Protein AF-A0A7Y4ZBZ0-F1 (afdb_monomer_lite)

Sequence (213 aa):
MKRLNYISILLIALSLSANAEVFKCKNSAGKTIYQPAPCSSEATTQGVVKVKVNDPQKDEEARAKLNAWQGELAAKDAAKQEAEKQRQAELEKQESLDLQRRNVIAQEQRAIAEQQRANAEQQRAIAEQQRQNQPIIVAPPYGGGRYWNNGGFPPDGPYNPNMMPHHPHHHNEQEERPMSPPQSSSPESMSGSSSHVPDKPGFGLIQQHQNDK

pLDDT: mean 74.22, std 18.91, range [42.25, 98.56]

Radius of gyration: 46.11 Å; chains: 1; bounding box: 104×40×125 Å

Foldseek 3Di:
DVVVVVVVVVVVVVPPPPPQFWWWFADPVRDTDTDSDFDDPRTPDTDRPPPPPDDPVVVVVVVVVVVVVVVVVVVVVVVVVVVVVVVVVVVVVVVVVVVVVVVVVVVVVVVVVVVVVVVVVVVVVVVVVVVVPDPPPPPPPPPDDDDPDPPDDDPDDDPPVPPDPPDPPPPPPPPPPPPDPDPPDDDDDDDDDDDDDDDDDDDDDDDDDDDDD

Structure (mmCIF, N/CA/C/O backbone):
data_AF-A0A7Y4ZBZ0-F1
#
_entry.id   AF-A0A7Y4ZBZ0-F1
#
loop_
_atom_site.group_PDB
_atom_site.id
_atom_site.type_symbol
_atom_site.label_atom_id
_atom_site.label_alt_id
_atom_site.label_comp_id
_atom_site.label_asym_id
_atom_site.label_entity_id
_atom_site.label_seq_id
_atom_site.pdbx_PDB_ins_code
_atom_site.Cartn_x
_atom_site.Cartn_y
_atom_site.Cartn_z
_atom_site.occupancy
_atom_site.B_iso_or_equiv
_atom_site.auth_seq_id
_atom_site.auth_comp_id
_atom_site.auth_asym_id
_atom_site.auth_atom_id
_atom_site.pdbx_PDB_model_num
ATOM 1 N N . MET A 1 1 ? -33.097 -27.778 8.558 1.00 58.28 1 MET A N 1
ATOM 2 C CA . MET A 1 1 ? -32.244 -26.785 9.257 1.00 58.28 1 MET A CA 1
ATOM 3 C C . MET A 1 1 ? -32.998 -25.823 10.188 1.00 58.28 1 MET A C 1
ATOM 5 O O . MET A 1 1 ? -32.446 -25.481 11.219 1.00 58.28 1 MET A O 1
ATOM 9 N N . LYS A 1 2 ? -34.265 -25.442 9.939 1.00 57.28 2 LYS A N 1
ATOM 10 C CA . LYS A 1 2 ? -35.011 -24.501 10.815 1.00 57.28 2 LYS A CA 1
ATOM 11 C C . LYS A 1 2 ? -35.297 -25.005 12.247 1.00 57.28 2 LYS A C 1
ATOM 13 O O . LYS A 1 2 ? -35.374 -24.199 13.162 1.00 57.28 2 LYS A O 1
ATOM 18 N N . ARG A 1 3 ? -35.412 -26.324 12.464 1.00 63.97 3 ARG A N 1
ATOM 19 C CA . ARG A 1 3 ? -35.699 -26.910 13.794 1.00 63.97 3 ARG A CA 1
ATOM 20 C C . ARG A 1 3 ? -34.515 -26.860 14.772 1.00 63.97 3 ARG A C 1
ATOM 22 O O . ARG A 1 3 ? -34.745 -26.806 15.971 1.00 63.97 3 ARG A O 1
ATOM 29 N N . LEU A 1 4 ? -33.277 -26.814 14.271 1.00 68.81 4 LEU A N 1
ATOM 30 C CA . LEU A 1 4 ? -32.075 -26.693 15.110 1.00 68.81 4 LEU A CA 1
ATOM 31 C C . LEU A 1 4 ? -31.958 -25.293 15.735 1.00 68.81 4 LEU A C 1
ATOM 33 O O . LEU A 1 4 ? -31.632 -25.183 16.910 1.00 68.81 4 LEU A O 1
ATOM 37 N N . ASN A 1 5 ? -32.346 -24.241 15.005 1.00 69.81 5 ASN A N 1
ATOM 38 C CA . ASN A 1 5 ? -32.303 -22.866 15.519 1.00 69.81 5 ASN A CA 1
ATOM 39 C C . ASN A 1 5 ? -33.300 -22.621 16.665 1.00 69.81 5 ASN A C 1
ATOM 41 O O . ASN A 1 5 ? -32.982 -21.892 17.598 1.00 69.81 5 ASN A O 1
ATOM 45 N N . TYR A 1 6 ? -34.477 -23.258 16.645 1.00 76.50 6 TYR A N 1
ATOM 46 C CA . TYR A 1 6 ? -35.442 -23.146 17.748 1.00 76.50 6 TYR A CA 1
ATOM 47 C C . TYR A 1 6 ? -34.961 -23.839 19.026 1.00 76.50 6 TYR A C 1
ATOM 49 O O . TYR A 1 6 ? -35.174 -23.312 20.114 1.00 76.50 6 TYR A O 1
ATOM 57 N N . ILE A 1 7 ? -34.273 -24.978 18.900 1.00 80.19 7 ILE A N 1
ATOM 58 C CA . ILE A 1 7 ? -33.695 -25.690 20.048 1.00 80.19 7 ILE A CA 1
ATOM 59 C C . ILE A 1 7 ? -32.606 -24.829 20.705 1.00 80.19 7 ILE A C 1
ATOM 61 O O . ILE A 1 7 ? -32.596 -24.695 21.926 1.00 80.19 7 ILE A O 1
ATOM 65 N N . SER A 1 8 ? -31.750 -24.171 19.915 1.00 75.25 8 SER A N 1
ATOM 66 C CA . SER A 1 8 ? -30.722 -23.262 20.440 1.00 75.25 8 SER A CA 1
ATOM 67 C C . SER A 1 8 ? -31.309 -22.030 21.138 1.00 75.25 8 SER A C 1
ATOM 69 O O . SER A 1 8 ? -30.828 -21.651 22.201 1.00 75.25 8 SER A O 1
ATOM 71 N N . ILE A 1 9 ? -32.371 -21.427 20.592 1.00 78.69 9 ILE A N 1
ATOM 72 C CA . ILE A 1 9 ? -33.034 -20.263 21.208 1.00 78.69 9 ILE A CA 1
ATOM 73 C C . ILE A 1 9 ? -33.732 -20.654 22.521 1.00 78.69 9 ILE A C 1
ATOM 75 O O . ILE A 1 9 ? -33.651 -19.911 23.498 1.00 78.69 9 ILE A O 1
ATOM 79 N N . LEU A 1 10 ? -34.356 -21.838 22.579 1.00 79.38 10 LEU A N 1
ATOM 80 C CA . LEU A 1 10 ? -34.981 -22.356 23.800 1.00 79.38 10 LEU A CA 1
ATOM 81 C C . LEU A 1 10 ? -33.937 -22.601 24.905 1.00 79.38 10 LEU A C 1
ATOM 83 O O . LEU A 1 10 ? -34.151 -22.203 26.047 1.00 79.38 10 LEU A O 1
ATOM 87 N N . LEU A 1 11 ? -32.786 -23.191 24.557 1.00 77.38 11 LEU A N 1
ATOM 88 C CA . LEU A 1 11 ? -31.664 -23.428 25.478 1.00 77.38 11 LEU A CA 1
ATOM 89 C C . LEU A 1 11 ? -31.077 -22.129 26.046 1.00 77.38 11 LEU A C 1
ATOM 91 O O . LEU A 1 11 ? -30.755 -22.078 27.231 1.00 77.38 11 LEU A O 1
ATOM 95 N N . ILE A 1 12 ? -30.981 -21.073 25.233 1.00 77.88 12 ILE A N 1
ATOM 96 C CA . ILE A 1 12 ? -30.521 -19.761 25.702 1.00 77.88 12 ILE A CA 1
ATOM 97 C C . ILE A 1 12 ? -31.546 -19.171 26.673 1.00 77.88 12 ILE A C 1
ATOM 99 O O . ILE A 1 12 ? -31.161 -18.768 27.765 1.00 77.88 12 ILE A O 1
ATOM 103 N N . ALA A 1 13 ? -32.842 -19.197 26.345 1.00 73.88 13 ALA A N 1
ATOM 104 C CA . ALA A 1 13 ? -33.898 -18.659 27.208 1.00 73.88 13 ALA A CA 1
ATOM 105 C C . ALA A 1 13 ? -33.961 -19.335 28.596 1.00 73.88 13 ALA A C 1
ATOM 107 O O . ALA A 1 13 ? -34.167 -18.654 29.598 1.00 73.88 13 ALA A O 1
ATOM 108 N N . LEU A 1 14 ? -33.710 -20.649 28.672 1.00 70.06 14 LEU A N 1
ATOM 109 C CA . LEU A 1 14 ? -33.654 -21.417 29.928 1.00 70.06 14 LEU A CA 1
ATOM 110 C C . LEU A 1 14 ? -32.457 -21.053 30.828 1.00 70.06 14 LEU A C 1
ATOM 112 O O . LEU A 1 14 ? -32.478 -21.354 32.018 1.00 70.06 14 LEU A O 1
ATOM 116 N N . SER A 1 15 ? -31.425 -20.397 30.290 1.00 65.88 15 SER A N 1
ATOM 117 C CA . SER A 1 15 ? -30.232 -20.004 31.055 1.00 65.88 15 SER A CA 1
ATOM 118 C C . SER A 1 15 ? -30.328 -18.624 31.727 1.00 65.88 15 SER A C 1
ATOM 120 O O . SER A 1 15 ? -29.495 -18.309 32.574 1.00 65.88 15 SER A O 1
ATOM 122 N N . LEU A 1 16 ? -31.351 -17.810 31.416 1.00 58.75 16 LEU A N 1
ATOM 123 C CA . LEU A 1 16 ? -31.487 -16.443 31.953 1.00 58.75 16 LEU A CA 1
ATOM 124 C C . LEU A 1 16 ? -32.145 -16.345 33.342 1.00 58.75 16 LEU A C 1
ATOM 126 O O . LEU A 1 16 ? -32.173 -15.257 33.910 1.00 58.75 16 LEU A O 1
ATOM 130 N N . SER A 1 17 ? -32.661 -17.432 33.925 1.00 51.91 17 SER A N 1
ATOM 131 C CA . SER A 1 17 ? -33.341 -17.382 35.234 1.00 51.91 17 SER A CA 1
ATOM 132 C C . SER A 1 17 ? -32.426 -17.611 36.444 1.00 51.91 17 SER A C 1
ATOM 134 O O . SER A 1 17 ? -32.913 -17.808 37.557 1.00 51.91 17 SER A O 1
ATOM 136 N N . ALA A 1 18 ? -31.104 -17.588 36.265 1.00 55.47 18 ALA A N 1
ATOM 137 C CA . ALA A 1 18 ? -30.165 -17.659 37.378 1.00 55.47 18 ALA A CA 1
ATOM 138 C C . ALA A 1 18 ? -30.030 -16.276 38.036 1.00 55.47 18 ALA A C 1
ATOM 140 O O . ALA A 1 18 ? -29.173 -15.477 37.659 1.00 55.47 18 ALA A O 1
ATOM 141 N N . ASN A 1 19 ? -30.870 -15.987 39.035 1.00 53.47 19 ASN A N 1
ATOM 142 C CA . ASN A 1 19 ? -30.581 -14.921 39.993 1.00 53.47 19 ASN A CA 1
ATOM 143 C C . ASN A 1 19 ? -29.254 -15.278 40.680 1.00 53.47 19 ASN A C 1
ATOM 145 O O . ASN A 1 19 ? -29.211 -16.155 41.541 1.00 53.47 19 ASN A O 1
ATOM 149 N N . ALA A 1 20 ? -28.155 -14.669 40.231 1.00 62.66 20 ALA A N 1
ATOM 150 C CA . ALA A 1 20 ? -26.816 -14.928 40.744 1.00 62.66 20 ALA A CA 1
ATOM 151 C C . ALA A 1 20 ? -26.644 -14.247 42.109 1.00 62.66 20 ALA A C 1
ATOM 153 O O . ALA A 1 20 ? -25.979 -13.220 42.243 1.00 62.66 20 ALA A O 1
ATOM 154 N N . GLU A 1 21 ? -27.282 -14.806 43.133 1.00 65.00 21 GLU A N 1
ATOM 155 C CA . GLU A 1 21 ? -26.998 -14.450 44.515 1.00 65.00 21 GLU A CA 1
ATOM 156 C C . GLU A 1 21 ? -25.615 -15.002 44.870 1.00 65.00 21 GLU A C 1
ATOM 158 O O . GLU A 1 21 ? -25.393 -16.209 44.939 1.00 65.00 21 GLU A O 1
ATOM 163 N N . VAL A 1 22 ? -24.642 -14.107 45.043 1.00 77.38 22 VAL A N 1
ATOM 164 C CA . VAL A 1 22 ? -23.299 -14.481 45.490 1.00 77.38 22 VAL A CA 1
ATOM 165 C C . VAL A 1 22 ? -23.264 -14.390 47.012 1.00 77.38 22 VAL A C 1
ATOM 167 O O . VAL A 1 22 ? -23.375 -13.307 47.596 1.00 77.38 22 VAL A O 1
ATOM 170 N N . PHE A 1 23 ? -23.098 -15.536 47.666 1.00 77.50 23 PHE A N 1
ATOM 171 C CA . PHE A 1 23 ? -22.992 -15.642 49.115 1.00 77.50 23 PHE A CA 1
ATOM 172 C C . PHE A 1 23 ? -21.548 -15.389 49.543 1.00 77.50 23 PHE A C 1
ATOM 174 O O . PHE A 1 23 ? -20.602 -15.979 49.014 1.00 77.50 23 PHE A O 1
ATOM 181 N N . LYS A 1 24 ? -21.362 -14.502 50.522 1.00 81.19 24 LYS A N 1
ATOM 182 C CA . LYS A 1 24 ? -20.063 -14.272 51.156 1.00 81.19 24 LYS A CA 1
ATOM 183 C C . LYS A 1 24 ? -19.911 -15.232 52.334 1.00 81.19 24 LYS A C 1
ATOM 185 O O . LYS A 1 24 ? -20.558 -15.034 53.359 1.00 81.19 24 LYS A O 1
ATOM 190 N N . CYS A 1 25 ? -19.041 -16.228 52.204 1.00 82.06 25 CYS A N 1
ATOM 191 C CA . CYS A 1 25 ? -18.752 -17.212 53.246 1.00 82.06 25 CYS A CA 1
ATOM 192 C C . CYS A 1 25 ? -17.420 -16.904 53.930 1.00 82.06 25 CYS A C 1
ATOM 194 O O . CYS A 1 25 ? -16.439 -16.584 53.261 1.00 82.06 25 CYS A O 1
ATOM 196 N N . LYS A 1 26 ? -17.352 -17.031 55.257 1.00 82.00 26 LYS A N 1
ATOM 197 C CA . LYS A 1 26 ? -16.083 -17.064 56.000 1.00 82.00 26 LYS A CA 1
ATOM 198 C C . LYS A 1 26 ? -15.815 -18.489 56.464 1.00 82.00 26 LYS A C 1
ATOM 200 O O . LYS A 1 26 ? -16.667 -19.076 57.125 1.00 82.00 26 LYS A O 1
ATOM 205 N N . ASN A 1 27 ? -14.656 -19.043 56.112 1.00 79.75 27 ASN A N 1
ATOM 206 C CA . ASN A 1 27 ? -14.242 -20.341 56.643 1.00 79.75 27 ASN A CA 1
ATOM 207 C C . ASN A 1 27 ? -13.731 -20.205 58.092 1.00 79.75 27 ASN A C 1
ATOM 209 O O . ASN A 1 27 ? -13.483 -19.098 58.573 1.00 79.75 27 ASN A O 1
ATOM 213 N N . SER A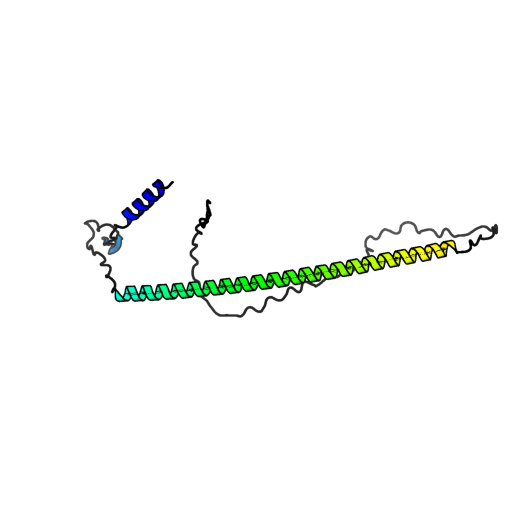 1 28 ? -13.532 -21.333 58.774 1.00 77.94 28 SER A N 1
ATOM 214 C CA . SER A 1 28 ? -12.993 -21.395 60.143 1.00 77.94 28 SER A CA 1
ATOM 215 C C . SER A 1 28 ? -11.591 -20.786 60.294 1.00 77.94 28 SER A C 1
ATOM 217 O O . SER A 1 28 ? -11.230 -20.339 61.376 1.00 77.94 28 SER A O 1
ATOM 219 N N . ALA A 1 29 ? -10.822 -20.692 59.204 1.00 80.25 29 ALA A N 1
ATOM 220 C CA . ALA A 1 29 ? -9.533 -19.998 59.150 1.00 80.25 29 ALA A CA 1
ATOM 221 C C . ALA A 1 29 ? -9.655 -18.474 58.910 1.00 80.25 29 ALA A C 1
ATOM 223 O O . ALA A 1 29 ? -8.650 -17.795 58.712 1.00 80.25 29 ALA A O 1
ATOM 224 N N . GLY A 1 30 ? -10.873 -17.922 58.871 1.00 78.75 30 GLY A N 1
ATOM 225 C CA . GLY A 1 30 ? -11.139 -16.494 58.667 1.00 78.75 30 GLY A CA 1
ATOM 226 C C . GLY A 1 30 ? -11.071 -16.009 57.211 1.00 78.75 30 GLY A C 1
ATOM 227 O O . GLY A 1 30 ? -11.288 -14.823 56.949 1.00 78.75 30 GLY A O 1
ATOM 228 N N . LYS A 1 31 ? -10.816 -16.894 56.239 1.00 79.25 31 LYS A N 1
ATOM 229 C CA . LYS A 1 31 ? -10.744 -16.551 54.812 1.00 79.25 31 LYS A CA 1
ATOM 230 C C . LYS A 1 31 ? -12.146 -16.364 54.234 1.00 79.25 31 LYS A C 1
ATOM 232 O O . LYS A 1 31 ? -13.024 -17.206 54.413 1.00 79.25 31 LYS A O 1
ATOM 237 N N . THR A 1 32 ? -12.340 -15.260 53.513 1.00 83.69 32 THR A N 1
ATOM 238 C CA . THR A 1 32 ? -13.596 -14.965 52.811 1.00 83.69 32 THR A CA 1
ATOM 239 C C . THR A 1 32 ? -13.595 -15.632 51.436 1.00 83.69 32 THR A C 1
ATOM 241 O O . THR A 1 32 ? -12.664 -15.427 50.660 1.00 83.69 32 THR A O 1
ATOM 244 N N . ILE A 1 33 ? -14.633 -16.405 51.126 1.00 82.06 33 ILE A N 1
ATOM 245 C CA . ILE A 1 33 ? -14.844 -17.063 49.834 1.00 82.06 33 ILE A CA 1
ATOM 246 C C . ILE A 1 33 ? -16.238 -16.672 49.339 1.00 82.06 33 ILE A C 1
ATOM 248 O O . ILE A 1 33 ? -17.207 -16.749 50.091 1.00 82.06 33 ILE A O 1
ATOM 252 N N . TYR A 1 34 ? -16.331 -16.232 48.087 1.00 83.56 34 TYR A N 1
ATOM 253 C CA . TYR A 1 34 ? -17.597 -15.910 47.435 1.00 83.56 34 TYR A CA 1
ATOM 254 C C . TYR A 1 34 ? -18.068 -17.136 46.659 1.00 83.56 34 TYR A C 1
ATOM 256 O O . TYR A 1 34 ? -17.324 -17.643 45.820 1.00 83.56 34 TYR A O 1
ATOM 264 N N . GLN A 1 35 ? -19.258 -17.643 46.970 1.00 79.62 35 GLN A N 1
ATOM 265 C CA . GLN A 1 35 ? -19.797 -18.856 46.356 1.00 79.62 35 GLN A CA 1
ATOM 266 C C . GLN A 1 35 ? -21.218 -18.610 45.834 1.00 79.62 35 GLN A C 1
ATOM 268 O O . GLN A 1 35 ? -21.957 -17.832 46.435 1.00 79.62 35 GLN A O 1
ATOM 273 N N . PRO A 1 36 ? -21.615 -19.263 44.727 1.00 78.19 36 PRO A N 1
ATOM 274 C CA . PRO A 1 36 ? -22.986 -19.200 44.219 1.00 78.19 36 PRO A CA 1
ATOM 275 C C . PRO A 1 36 ? -23.965 -20.054 45.046 1.00 78.19 36 PRO A C 1
ATOM 277 O O . PRO A 1 36 ? -25.172 -19.916 44.895 1.00 78.19 36 PRO A O 1
ATOM 280 N N . ALA A 1 37 ? -23.459 -20.943 45.908 1.00 79.75 37 ALA A N 1
ATOM 281 C CA . ALA A 1 37 ? -24.259 -21.754 46.821 1.00 79.75 37 ALA A CA 1
ATOM 282 C C . ALA A 1 37 ? -24.237 -21.162 48.247 1.00 79.75 37 ALA A C 1
ATOM 284 O O . ALA A 1 37 ? -23.228 -20.561 48.634 1.00 79.75 37 ALA A O 1
ATOM 285 N N . PRO A 1 38 ? -25.304 -21.352 49.049 1.00 78.12 38 PRO A N 1
ATOM 286 C CA . PRO A 1 38 ? -25.319 -20.960 50.455 1.00 78.12 38 PRO A CA 1
ATOM 287 C C . PRO A 1 38 ? -24.155 -21.600 51.215 1.00 78.12 38 PRO A C 1
ATOM 289 O O . PRO A 1 38 ? -23.810 -22.759 50.980 1.00 78.12 38 PRO A O 1
ATOM 292 N N . CYS A 1 39 ? -23.551 -20.862 52.148 1.00 79.06 39 CYS A N 1
ATOM 293 C CA . CYS A 1 39 ? -22.442 -21.389 52.938 1.00 79.06 39 CYS A CA 1
ATOM 294 C C . CYS A 1 39 ? -22.890 -22.633 53.717 1.00 79.06 39 CYS A C 1
ATOM 296 O O . CYS A 1 39 ? -23.929 -22.584 54.376 1.00 79.06 39 CYS A O 1
ATOM 298 N N . SER A 1 40 ? -22.098 -23.710 53.664 1.00 74.06 40 SER A N 1
ATOM 299 C CA . SER A 1 40 ? -22.314 -24.910 54.483 1.00 74.06 40 SER A CA 1
ATOM 300 C C . SER A 1 40 ? -22.453 -24.531 55.964 1.00 74.06 40 SER A C 1
ATOM 302 O O . SER A 1 40 ? -21.813 -23.579 56.417 1.00 74.06 40 SER A O 1
ATOM 304 N N . SER A 1 41 ? -23.280 -25.263 56.711 1.00 65.12 41 SER A N 1
ATOM 305 C CA . SER A 1 41 ? -23.735 -24.970 58.084 1.00 65.12 41 SER A CA 1
ATOM 306 C C . SER A 1 41 ? -22.631 -24.805 59.144 1.00 65.12 41 SER A C 1
ATOM 308 O O . SER A 1 41 ? -22.920 -24.425 60.273 1.00 65.12 41 SER A O 1
ATOM 310 N N . GLU A 1 42 ? -21.368 -25.032 58.786 1.00 61.88 42 GLU A N 1
ATOM 311 C CA . GLU A 1 42 ? -20.187 -24.789 59.625 1.00 61.88 42 GLU A CA 1
ATOM 312 C C . GLU A 1 42 ? -19.606 -23.361 59.489 1.00 61.88 42 GLU A C 1
ATOM 314 O O . GLU A 1 42 ? -18.708 -22.978 60.238 1.00 61.88 42 GLU A O 1
ATOM 319 N N . ALA A 1 43 ? -20.093 -22.546 58.545 1.00 57.53 43 ALA A N 1
ATOM 320 C CA . ALA A 1 43 ? -19.599 -21.189 58.299 1.00 57.53 43 ALA A CA 1
ATOM 321 C C . ALA A 1 43 ? -20.354 -20.131 59.128 1.00 57.53 43 ALA A C 1
ATOM 323 O O . ALA A 1 43 ? -21.551 -19.910 58.962 1.00 57.53 43 ALA A O 1
ATOM 324 N N . THR A 1 44 ? -19.629 -19.402 59.981 1.00 54.53 44 THR A N 1
ATOM 325 C CA . THR A 1 44 ? -20.164 -18.516 61.037 1.00 54.53 44 THR A CA 1
ATOM 326 C C . THR A 1 44 ? -20.778 -17.193 60.537 1.00 54.53 44 THR A C 1
ATOM 328 O O . THR A 1 44 ? -21.079 -16.311 61.333 1.00 54.53 44 THR A O 1
ATOM 331 N N . THR A 1 45 ? -20.945 -16.965 59.230 1.00 54.69 45 THR A N 1
ATOM 332 C CA . THR A 1 45 ? -21.652 -15.769 58.720 1.00 54.69 45 THR A CA 1
ATOM 333 C C . THR A 1 45 ? -22.054 -15.942 57.256 1.00 54.69 45 THR A C 1
ATOM 335 O O . THR A 1 45 ? -21.192 -15.971 56.380 1.00 54.69 45 THR A O 1
ATOM 338 N N . GLN A 1 46 ? -23.362 -16.012 56.990 1.00 52.91 46 GLN A N 1
ATOM 339 C CA . GLN A 1 46 ? -23.941 -15.848 55.655 1.00 52.91 46 GLN A CA 1
ATOM 340 C C . GLN A 1 46 ? -24.372 -14.388 55.488 1.00 52.91 46 GLN A C 1
ATOM 342 O O . GLN A 1 46 ? -25.283 -13.915 56.163 1.00 52.91 46 GLN A O 1
ATOM 347 N N . GLY A 1 47 ? -23.707 -13.660 54.594 1.00 59.59 47 GLY A N 1
ATOM 348 C CA . GLY A 1 47 ? -24.192 -12.372 54.106 1.00 59.59 47 GLY A CA 1
ATOM 349 C C . GLY A 1 47 ? -24.514 -12.494 52.626 1.00 59.59 47 GLY A C 1
ATOM 350 O O . GLY A 1 47 ? -23.598 -12.688 51.826 1.00 59.59 47 GLY A O 1
ATOM 351 N N . VAL A 1 48 ? -25.791 -12.374 52.257 1.00 56.34 48 VAL A N 1
ATOM 352 C CA . VAL A 1 48 ? -26.179 -12.141 50.860 1.00 56.34 48 VAL A CA 1
ATOM 353 C C . VAL A 1 48 ? -25.607 -10.785 50.470 1.00 56.34 48 VAL A C 1
ATOM 355 O O . VAL A 1 48 ? -25.909 -9.769 51.108 1.00 56.34 48 VAL A O 1
ATOM 358 N N . VAL A 1 49 ? -24.737 -10.757 49.460 1.00 61.19 49 VAL A N 1
ATOM 359 C CA . VAL A 1 49 ? -24.237 -9.495 48.916 1.00 61.19 49 VAL A CA 1
ATOM 360 C C . VAL A 1 49 ? -25.414 -8.824 48.218 1.00 61.19 49 VAL A C 1
ATOM 362 O O . VAL A 1 49 ? -25.755 -9.162 47.090 1.00 61.19 49 VAL A O 1
ATOM 365 N N . LYS A 1 50 ? -26.076 -7.893 48.912 1.00 60.59 50 LYS A N 1
ATOM 366 C CA . LYS A 1 50 ? -27.131 -7.073 48.315 1.00 60.59 50 LYS A CA 1
ATOM 367 C C . LYS A 1 50 ? -26.497 -6.219 47.225 1.00 60.59 50 LYS A C 1
ATOM 369 O O . LYS A 1 50 ? -25.844 -5.217 47.521 1.00 60.59 50 LYS A O 1
ATOM 374 N N . VAL A 1 51 ? -26.677 -6.633 45.974 1.00 65.31 51 VAL A N 1
ATOM 375 C CA . VAL A 1 51 ? -26.394 -5.792 44.814 1.00 65.31 51 VAL A CA 1
ATOM 376 C C . VAL A 1 51 ? -27.280 -4.563 44.972 1.00 65.31 51 VAL A C 1
ATOM 378 O O . VAL A 1 51 ? -28.505 -4.673 45.003 1.00 65.31 51 VAL A O 1
ATOM 381 N N . LYS A 1 52 ? -26.664 -3.397 45.192 1.00 68.62 52 LYS A N 1
ATOM 382 C CA . LYS A 1 52 ? -27.410 -2.142 45.265 1.00 68.62 52 LYS A CA 1
ATOM 383 C C . LYS A 1 52 ? -28.090 -1.963 43.915 1.00 68.62 52 LYS A C 1
ATOM 385 O O . LYS A 1 52 ? -27.401 -1.851 42.906 1.00 68.62 52 LYS A O 1
ATOM 390 N N . VAL A 1 53 ? -29.421 -1.968 43.918 1.00 66.31 53 VAL A N 1
ATOM 391 C CA . VAL A 1 53 ? -30.214 -1.527 42.771 1.00 66.31 53 VAL A CA 1
ATOM 392 C C . VAL A 1 53 ? -29.720 -0.123 42.445 1.00 66.31 53 VAL A C 1
ATOM 394 O O . VAL A 1 53 ? -29.746 0.758 43.307 1.00 66.31 53 VAL A O 1
ATOM 397 N N . ASN A 1 54 ? -29.134 0.025 41.262 1.00 68.06 54 ASN A N 1
ATOM 398 C CA . ASN A 1 54 ? -28.575 1.291 40.830 1.00 68.06 54 ASN A CA 1
ATOM 399 C C . ASN A 1 54 ? -29.723 2.280 40.610 1.00 68.06 54 ASN A C 1
ATOM 401 O O . ASN A 1 54 ? -30.843 1.885 40.284 1.00 68.06 54 ASN A O 1
ATOM 405 N N . ASP A 1 55 ? -29.453 3.560 40.835 1.00 83.00 55 ASP A N 1
ATOM 406 C CA . ASP A 1 55 ? -30.437 4.611 40.592 1.00 83.00 55 ASP A CA 1
ATOM 407 C C . ASP A 1 55 ? -30.782 4.641 39.088 1.00 83.00 55 ASP A C 1
ATOM 409 O O . ASP A 1 55 ? -29.850 4.760 38.281 1.00 83.00 55 ASP A O 1
ATOM 413 N N . PRO A 1 56 ? -32.068 4.546 38.689 1.00 84.25 56 PRO A N 1
ATOM 414 C CA . PRO A 1 56 ? -32.474 4.556 37.285 1.00 84.25 56 PRO A CA 1
ATOM 415 C C . PRO A 1 56 ? -31.879 5.723 36.485 1.00 84.25 56 PRO A C 1
ATOM 417 O O . PRO A 1 56 ? -31.518 5.544 35.323 1.00 84.25 56 PRO A O 1
ATOM 420 N N . GLN A 1 57 ? -31.693 6.892 37.112 1.00 87.50 57 GLN A N 1
ATOM 421 C CA . GLN A 1 57 ? -31.095 8.050 36.439 1.00 87.50 57 GLN A CA 1
ATOM 422 C C . GLN A 1 57 ? -29.629 7.829 36.045 1.00 87.50 57 GLN A C 1
ATOM 424 O O . GLN A 1 57 ? -29.189 8.288 34.990 1.00 87.50 57 GLN A O 1
ATOM 429 N N . LYS A 1 58 ? -28.854 7.110 36.863 1.00 87.31 58 LYS A N 1
ATOM 430 C CA . LYS A 1 58 ? -27.438 6.840 36.566 1.00 87.31 58 LYS A CA 1
ATOM 431 C C . LYS A 1 58 ? -27.275 5.837 35.437 1.00 87.31 58 LYS A C 1
ATOM 433 O O . LYS A 1 58 ? -26.322 5.935 34.666 1.00 87.31 58 LYS A O 1
ATOM 438 N N . ASP A 1 59 ? -28.205 4.896 35.329 1.00 88.19 59 ASP A N 1
ATOM 439 C CA . ASP A 1 59 ? -28.204 3.921 34.246 1.00 88.19 59 ASP A CA 1
ATO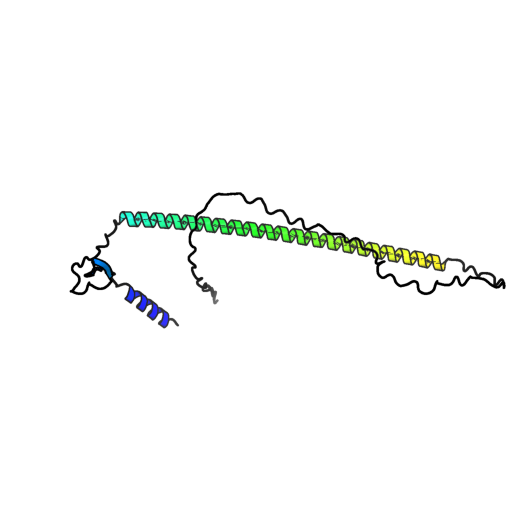M 440 C C . ASP A 1 59 ? -28.552 4.587 32.905 1.00 88.19 59 ASP A C 1
ATOM 442 O O . ASP A 1 59 ? -27.947 4.258 31.882 1.00 88.19 59 ASP A O 1
ATOM 446 N N . GLU A 1 60 ? -29.459 5.568 32.895 1.00 92.06 60 GLU A N 1
ATOM 447 C CA . GLU A 1 60 ? -29.749 6.377 31.705 1.00 92.06 60 GLU A CA 1
ATOM 448 C C . GLU A 1 60 ? -28.548 7.228 31.279 1.00 92.06 60 GLU A C 1
ATOM 450 O O . GLU A 1 60 ? -28.171 7.214 30.105 1.00 92.06 60 GLU A O 1
ATOM 455 N N . GLU A 1 61 ? -27.885 7.903 32.222 1.00 93.88 61 GLU A N 1
ATOM 456 C CA . GLU A 1 61 ? -26.687 8.697 31.928 1.00 93.88 61 GLU A CA 1
ATOM 457 C C . GLU A 1 61 ? -25.539 7.818 31.402 1.00 93.88 61 GLU A C 1
ATOM 459 O O . GLU A 1 61 ? -24.861 8.174 30.434 1.00 93.88 61 GLU A O 1
ATOM 464 N N . ALA A 1 62 ? -25.334 6.638 31.994 1.00 93.69 62 ALA A N 1
ATOM 465 C CA . ALA A 1 62 ? -24.322 5.688 31.541 1.00 93.69 62 ALA A CA 1
ATOM 466 C C . ALA A 1 62 ? -24.616 5.172 30.124 1.00 93.69 62 ALA A C 1
ATOM 468 O O . ALA A 1 62 ? -23.704 5.088 29.298 1.00 93.69 62 ALA A O 1
ATOM 469 N N . ARG A 1 63 ? -25.885 4.881 29.809 1.00 94.19 63 ARG A N 1
ATOM 470 C CA . ARG A 1 63 ? -26.309 4.495 28.453 1.00 94.19 63 ARG A CA 1
ATOM 471 C C . ARG A 1 63 ? -26.103 5.628 27.454 1.00 94.19 63 ARG A C 1
ATOM 473 O O . ARG A 1 63 ? -25.597 5.377 26.363 1.00 94.19 63 ARG A O 1
ATOM 480 N N . ALA A 1 64 ? -26.435 6.863 27.824 1.00 96.81 64 ALA A N 1
ATOM 481 C CA . ALA A 1 64 ? -26.215 8.028 26.972 1.00 96.81 64 ALA A CA 1
ATOM 482 C C . ALA A 1 64 ? -24.723 8.230 26.663 1.00 96.81 64 ALA A C 1
ATOM 484 O O . ALA A 1 64 ? -24.358 8.401 25.500 1.00 96.81 64 ALA A O 1
ATOM 485 N N . LYS A 1 65 ? -23.848 8.122 27.673 1.00 97.38 65 LYS A N 1
ATOM 486 C CA . LYS A 1 65 ? -22.388 8.208 27.491 1.00 97.38 65 LYS A CA 1
ATOM 487 C C . LYS A 1 65 ? -21.841 7.087 26.614 1.00 97.38 65 LYS A C 1
ATOM 489 O O . LYS A 1 65 ? -21.001 7.343 25.758 1.00 97.38 65 LYS A O 1
ATOM 494 N N . LEU A 1 66 ? -22.323 5.860 26.800 1.00 96.94 66 LEU A N 1
ATOM 495 C CA . LEU A 1 66 ? -21.905 4.719 25.991 1.00 96.94 66 LEU A CA 1
ATOM 496 C C . LEU A 1 66 ? -22.320 4.889 24.526 1.00 96.94 66 LEU A C 1
ATOM 498 O O . LEU A 1 66 ? -21.503 4.662 23.638 1.00 96.94 66 LEU A O 1
ATOM 502 N N . ASN A 1 67 ? -23.544 5.352 24.272 1.00 98.12 67 ASN A N 1
ATOM 503 C CA . ASN A 1 67 ? -24.015 5.631 22.917 1.00 98.12 67 ASN A CA 1
ATOM 504 C C . ASN A 1 67 ? -23.220 6.770 22.261 1.00 98.12 67 ASN A C 1
ATOM 506 O O . ASN A 1 67 ? -22.846 6.655 21.096 1.00 98.12 67 ASN A O 1
ATOM 510 N N . ALA A 1 68 ? -22.921 7.840 23.005 1.00 98.38 68 ALA A N 1
ATOM 511 C CA . ALA A 1 68 ? -22.089 8.939 22.515 1.00 98.38 68 ALA A CA 1
ATOM 512 C C . ALA A 1 68 ? -20.680 8.451 22.141 1.00 98.38 68 ALA A C 1
ATOM 514 O O . ALA A 1 68 ? -20.213 8.700 21.033 1.00 98.38 68 ALA A O 1
ATOM 515 N N . TRP A 1 69 ? -20.046 7.669 23.019 1.00 98.19 69 TRP A N 1
ATOM 516 C CA . TRP A 1 69 ? -18.723 7.095 22.772 1.00 98.19 69 TRP A CA 1
ATOM 517 C C . TRP A 1 69 ? -18.705 6.141 21.568 1.00 98.19 69 TRP A C 1
ATOM 519 O O . TRP A 1 69 ? -17.791 6.192 20.747 1.00 98.19 69 TRP A O 1
ATOM 529 N N . GLN A 1 70 ? -19.732 5.297 21.416 1.00 98.25 70 GLN A N 1
ATOM 530 C CA . GLN A 1 70 ? -19.864 4.430 20.241 1.00 98.25 70 GLN A CA 1
ATOM 531 C C . GLN A 1 70 ? -20.027 5.238 18.948 1.00 98.25 70 GLN A C 1
ATOM 533 O O . GLN A 1 70 ? -19.431 4.883 17.931 1.00 98.25 70 GLN A O 1
ATOM 538 N N . GLY A 1 71 ? -20.792 6.333 18.989 1.00 98.50 71 GLY A N 1
ATOM 539 C CA . GLY A 1 71 ? -20.942 7.250 17.861 1.00 98.50 71 GLY A CA 1
ATOM 540 C C . GLY A 1 71 ? -19.620 7.906 17.458 1.00 98.50 71 GLY A C 1
ATOM 541 O O . GLY A 1 71 ? -19.277 7.922 16.277 1.00 98.50 71 GLY A O 1
ATOM 542 N N . GLU A 1 72 ? -18.842 8.383 18.430 1.00 98.19 72 GLU A N 1
ATOM 543 C CA . GLU A 1 72 ? -17.516 8.961 18.184 1.00 98.19 72 GLU A CA 1
ATOM 544 C C . GLU A 1 72 ? -16.541 7.945 17.585 1.00 98.19 72 GLU A C 1
ATOM 546 O O . GLU A 1 72 ? -15.817 8.261 16.637 1.00 98.19 72 GLU A O 1
ATOM 551 N N . LEU A 1 73 ? -16.536 6.713 18.102 1.00 98.50 73 LEU A N 1
ATOM 552 C CA . LEU A 1 73 ? -15.673 5.655 17.590 1.00 98.50 73 LEU A CA 1
ATOM 553 C C . LEU A 1 73 ? -16.030 5.307 16.140 1.00 98.50 73 LEU A C 1
ATOM 555 O O . LEU A 1 73 ? -15.149 5.283 15.282 1.00 98.50 73 LEU A O 1
ATOM 559 N N . ALA A 1 74 ? -17.322 5.134 15.850 1.00 98.44 74 ALA A N 1
ATOM 560 C CA . ALA A 1 74 ? -17.802 4.863 14.500 1.00 98.44 74 ALA A CA 1
ATOM 561 C C . ALA A 1 74 ? -17.458 6.001 13.524 1.00 98.44 74 ALA A C 1
ATOM 563 O O . ALA A 1 74 ? -17.007 5.739 12.409 1.00 98.44 74 ALA A O 1
ATOM 564 N N . ALA A 1 75 ? -17.609 7.262 13.942 1.00 98.56 75 ALA A N 1
ATOM 565 C CA . ALA A 1 75 ? -17.243 8.417 13.124 1.00 98.56 75 ALA A CA 1
ATOM 566 C C . ALA A 1 75 ? -15.733 8.465 12.840 1.00 98.56 75 ALA A C 1
ATOM 568 O O . ALA A 1 75 ? -15.314 8.720 11.710 1.00 98.56 75 ALA A O 1
ATOM 569 N N . LYS A 1 76 ? -14.905 8.177 13.849 1.00 98.31 76 LYS A N 1
ATOM 570 C CA . LYS A 1 76 ? -13.446 8.137 13.705 1.00 98.31 76 LYS A CA 1
ATOM 571 C C . LYS A 1 76 ? -12.995 7.015 12.773 1.00 98.31 76 LYS A C 1
ATOM 573 O O . LYS A 1 76 ? -12.097 7.226 11.958 1.00 98.31 76 LYS A O 1
ATOM 578 N N . ASP A 1 77 ? -13.605 5.842 12.878 1.00 98.38 77 ASP A N 1
ATOM 579 C CA . ASP A 1 77 ? -13.280 4.707 12.018 1.00 98.38 77 ASP A CA 1
ATOM 580 C C . ASP A 1 77 ? -13.742 4.944 10.577 1.00 98.38 77 ASP A C 1
ATOM 582 O O . ASP A 1 77 ? -12.984 4.671 9.645 1.00 98.38 77 ASP A O 1
ATOM 586 N N . ALA A 1 78 ? -14.915 5.554 10.378 1.00 98.50 78 ALA A N 1
ATOM 587 C CA . ALA A 1 78 ? -15.373 5.983 9.058 1.00 98.50 78 ALA A CA 1
ATOM 588 C C . ALA A 1 78 ? -14.416 7.009 8.425 1.00 98.50 78 ALA A C 1
ATOM 590 O O . ALA A 1 78 ? -14.032 6.859 7.266 1.00 98.50 78 ALA A O 1
ATOM 591 N N . ALA A 1 79 ? -13.960 8.005 9.193 1.00 98.50 79 ALA A N 1
ATOM 592 C CA . ALA A 1 79 ? -12.999 8.999 8.716 1.00 98.50 79 ALA A CA 1
ATOM 593 C C . ALA A 1 79 ? -11.649 8.370 8.328 1.00 98.50 79 ALA A C 1
ATOM 595 O O . ALA A 1 79 ? -11.065 8.732 7.308 1.00 98.50 79 ALA A O 1
ATOM 596 N N . LYS A 1 80 ? -11.161 7.396 9.107 1.00 98.31 80 LYS A N 1
ATOM 597 C CA . LYS A 1 80 ? -9.939 6.649 8.772 1.00 98.31 80 LYS A CA 1
ATOM 598 C C .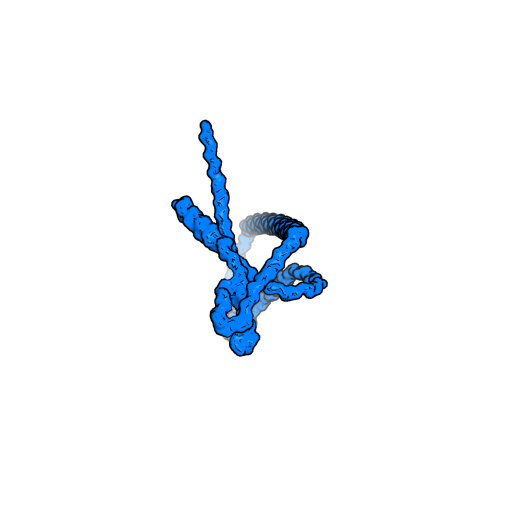 LYS A 1 80 ? -10.095 5.825 7.499 1.00 98.31 80 LYS A C 1
ATOM 600 O O . LYS A 1 80 ? -9.190 5.828 6.673 1.00 98.31 80 LYS A O 1
ATOM 605 N N . GLN A 1 81 ? -11.217 5.123 7.343 1.00 98.38 81 GLN A N 1
ATOM 606 C CA . GLN A 1 81 ? -11.475 4.341 6.135 1.00 98.38 81 GLN A CA 1
ATOM 607 C C . GLN A 1 81 ? -11.552 5.229 4.895 1.00 98.38 81 GLN A C 1
ATOM 609 O O . GLN A 1 81 ? -11.016 4.865 3.854 1.00 98.38 81 GLN A O 1
ATOM 614 N N . GLU A 1 82 ? -12.187 6.395 5.001 1.00 98.38 82 GLU A N 1
ATOM 615 C CA . GLU A 1 82 ? -12.261 7.348 3.896 1.00 98.38 82 GLU A CA 1
ATOM 616 C C . GLU A 1 82 ? -10.876 7.900 3.529 1.00 98.38 82 GLU A C 1
ATOM 618 O O . GLU A 1 82 ? -10.505 7.907 2.357 1.00 98.38 82 GLU A O 1
ATOM 623 N N . ALA A 1 83 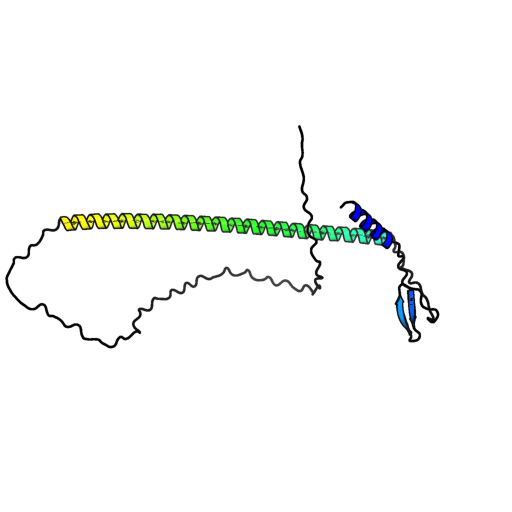? -10.064 8.271 4.522 1.00 98.31 83 ALA A N 1
ATOM 624 C CA . ALA A 1 83 ? -8.693 8.722 4.286 1.00 98.31 83 ALA A CA 1
ATOM 625 C C . ALA A 1 83 ? -7.823 7.637 3.623 1.00 98.31 83 ALA A C 1
ATOM 627 O O . ALA A 1 83 ? -7.041 7.934 2.719 1.00 98.31 83 ALA A O 1
ATOM 628 N N . GLU A 1 84 ? -7.974 6.376 4.032 1.00 98.12 84 GLU A N 1
ATOM 629 C CA . GLU A 1 84 ? -7.242 5.256 3.434 1.00 98.12 84 GLU A CA 1
ATOM 630 C C . GLU A 1 84 ? -7.671 5.007 1.981 1.00 98.12 84 GLU A C 1
ATOM 632 O O . GLU A 1 84 ? -6.818 4.843 1.111 1.00 98.12 84 GLU A O 1
ATOM 637 N N . LYS A 1 85 ? -8.975 5.072 1.678 1.00 98.19 85 LYS A N 1
ATOM 638 C CA . LYS A 1 85 ? -9.472 4.978 0.294 1.00 98.19 85 LYS A CA 1
ATOM 639 C C . LYS A 1 85 ? -8.906 6.083 -0.591 1.00 98.19 85 LYS A C 1
ATOM 641 O O . LYS A 1 85 ? -8.489 5.816 -1.714 1.00 98.19 85 LYS A O 1
ATOM 646 N N . GLN A 1 86 ? -8.866 7.317 -0.090 1.00 98.06 86 GLN A N 1
ATOM 647 C CA . GLN A 1 86 ? -8.295 8.443 -0.832 1.00 98.06 86 GLN A CA 1
ATOM 648 C C . GLN A 1 86 ? -6.801 8.247 -1.091 1.00 98.06 86 GLN A C 1
ATOM 650 O O . GLN A 1 86 ? -6.326 8.516 -2.193 1.00 98.06 86 GLN A O 1
ATOM 655 N N . ARG A 1 87 ? -6.067 7.719 -0.107 1.00 98.12 87 ARG A N 1
ATOM 656 C CA . ARG A 1 87 ? -4.647 7.395 -0.261 1.00 98.12 87 ARG A CA 1
ATOM 657 C C . ARG A 1 87 ? -4.415 6.319 -1.318 1.00 98.12 87 ARG A C 1
ATOM 659 O O . ARG A 1 87 ? -3.523 6.473 -2.145 1.00 98.12 87 ARG A O 1
ATOM 666 N N . GLN A 1 88 ? -5.215 5.256 -1.304 1.00 98.00 88 GLN A N 1
ATOM 667 C CA . GLN A 1 88 ? -5.127 4.182 -2.295 1.00 98.00 88 GLN A CA 1
ATOM 668 C C . GLN A 1 88 ? -5.440 4.697 -3.701 1.00 98.00 88 GLN A C 1
ATOM 670 O O . GLN A 1 88 ? -4.661 4.459 -4.619 1.00 98.00 88 GLN A O 1
ATOM 675 N N . ALA A 1 89 ? -6.496 5.499 -3.853 1.00 97.94 89 ALA A N 1
ATOM 676 C CA . ALA A 1 89 ? -6.847 6.100 -5.136 1.00 97.94 89 ALA A CA 1
ATOM 677 C C . ALA A 1 89 ? -5.740 7.017 -5.692 1.00 97.94 89 ALA A C 1
ATOM 679 O O . ALA A 1 89 ? -5.545 7.093 -6.904 1.00 97.94 89 ALA A O 1
ATOM 680 N N . GLU A 1 90 ? -5.008 7.725 -4.828 1.00 97.75 90 GLU A N 1
ATOM 681 C CA . GLU A 1 90 ? -3.869 8.547 -5.248 1.00 97.75 90 GLU A CA 1
ATOM 682 C C . GLU A 1 90 ? -2.676 7.690 -5.694 1.00 97.75 90 GLU A C 1
ATOM 684 O O . GLU A 1 90 ? -2.067 7.974 -6.725 1.00 97.75 90 GLU A O 1
ATOM 689 N N . LEU A 1 91 ? -2.373 6.609 -4.970 1.00 98.19 91 LEU A N 1
ATOM 690 C CA . LEU A 1 91 ? -1.315 5.671 -5.355 1.00 98.19 91 LEU A CA 1
ATOM 691 C C . LEU A 1 91 ? -1.605 5.009 -6.707 1.00 98.19 91 LEU A C 1
ATOM 693 O O . LEU A 1 91 ? -0.727 4.969 -7.565 1.00 98.19 91 LEU A O 1
ATOM 697 N N . GLU A 1 92 ? -2.842 4.564 -6.933 1.00 97.88 92 GLU A N 1
ATOM 698 C CA . GLU A 1 92 ? -3.264 3.975 -8.211 1.00 97.88 92 GLU A CA 1
ATOM 699 C C . GLU A 1 92 ? -3.122 4.969 -9.371 1.00 97.88 92 GLU A C 1
ATOM 701 O O . GLU A 1 92 ? -2.642 4.621 -10.453 1.00 97.88 92 GLU A O 1
ATOM 706 N N . LYS A 1 93 ? -3.487 6.240 -9.152 1.00 97.75 93 LYS A N 1
ATOM 707 C CA . LYS A 1 93 ? -3.276 7.294 -10.154 1.00 97.75 93 LYS A CA 1
ATOM 708 C C . LYS A 1 93 ? -1.798 7.472 -10.470 1.00 97.75 93 LYS A C 1
ATOM 710 O O . LYS A 1 93 ? -1.446 7.533 -11.648 1.00 97.75 93 LYS A O 1
ATOM 715 N N . GLN A 1 94 ? -0.938 7.534 -9.458 1.00 97.75 94 GLN A N 1
ATOM 716 C CA . GLN A 1 94 ? 0.503 7.688 -9.658 1.00 97.75 94 GLN A CA 1
ATOM 717 C C . GLN A 1 94 ? 1.099 6.503 -10.421 1.00 97.75 94 GLN A C 1
ATOM 719 O O . GLN A 1 94 ? 1.806 6.710 -11.407 1.00 97.75 94 GLN A O 1
ATOM 724 N N . GLU A 1 95 ? 0.739 5.275 -10.047 1.00 97.62 95 GLU A N 1
ATOM 725 C CA . GLU A 1 95 ? 1.175 4.071 -10.752 1.00 97.62 95 GLU A CA 1
ATOM 726 C C . GLU A 1 95 ? 0.721 4.087 -12.219 1.00 97.62 95 GLU A C 1
ATOM 728 O O . GLU A 1 95 ? 1.515 3.817 -13.122 1.00 97.62 95 GLU A O 1
ATOM 733 N N . SER A 1 96 ? -0.528 4.484 -12.483 1.00 97.06 96 SER A N 1
ATOM 734 C CA . SER A 1 96 ? -1.051 4.580 -13.850 1.00 97.06 96 SER A CA 1
ATOM 735 C C . SER A 1 96 ? -0.266 5.580 -14.712 1.00 97.06 96 SER A C 1
ATOM 737 O O . SER A 1 96 ? 0.067 5.283 -15.864 1.00 97.06 96 SER A O 1
ATOM 739 N N . LEU A 1 97 ? 0.096 6.736 -14.144 1.00 97.44 97 LEU A N 1
ATOM 740 C CA . LEU A 1 97 ? 0.883 7.760 -14.830 1.00 97.44 97 LEU A CA 1
ATOM 741 C C . LEU A 1 97 ? 2.312 7.284 -15.092 1.00 97.44 97 LEU A C 1
ATOM 743 O O . LEU A 1 97 ? 2.857 7.529 -16.170 1.00 97.44 97 LEU A O 1
ATOM 747 N N . ASP A 1 98 ? 2.916 6.576 -14.144 1.00 97.50 98 ASP A N 1
ATOM 748 C CA . ASP A 1 98 ? 4.264 6.043 -14.309 1.00 97.50 98 ASP A CA 1
ATOM 749 C C . ASP A 1 98 ? 4.316 4.922 -15.349 1.00 97.50 98 ASP A C 1
ATOM 751 O O . ASP A 1 98 ? 5.232 4.892 -16.177 1.00 97.50 98 ASP A O 1
ATOM 755 N N . LEU A 1 99 ? 3.310 4.045 -15.390 1.00 97.69 99 LEU A N 1
ATOM 756 C CA . LEU A 1 99 ? 3.167 3.057 -16.459 1.00 97.69 99 LEU A CA 1
ATOM 757 C C . LEU A 1 99 ? 3.012 3.736 -17.822 1.00 97.69 99 LEU A C 1
ATOM 759 O O . LEU A 1 99 ? 3.669 3.341 -18.789 1.00 97.69 99 LEU A O 1
ATOM 763 N N . GLN A 1 100 ? 2.200 4.792 -17.907 1.00 97.50 100 GLN A N 1
ATOM 764 C CA . GLN A 1 100 ? 2.043 5.558 -19.140 1.00 97.50 100 GLN A CA 1
ATOM 765 C C . GLN A 1 100 ? 3.368 6.191 -19.587 1.00 97.50 100 GLN A C 1
ATOM 767 O O . GLN A 1 100 ? 3.742 6.058 -20.753 1.00 97.50 100 GLN A O 1
ATOM 772 N N . ARG A 1 101 ? 4.122 6.811 -18.670 1.00 98.12 101 ARG A N 1
ATOM 773 C CA . ARG A 1 101 ? 5.451 7.377 -18.961 1.00 98.12 101 ARG A CA 1
ATOM 774 C C . ARG A 1 101 ? 6.419 6.319 -19.482 1.00 98.12 101 ARG A C 1
ATOM 776 O O . ARG A 1 101 ? 7.065 6.537 -20.504 1.00 98.12 101 ARG A O 1
ATOM 783 N N . ARG A 1 102 ? 6.492 5.158 -18.824 1.00 97.56 102 ARG A N 1
ATOM 784 C CA . ARG A 1 102 ? 7.357 4.045 -19.253 1.00 97.56 102 ARG A CA 1
ATOM 785 C C . ARG A 1 102 ? 6.994 3.554 -20.650 1.00 97.56 102 ARG A C 1
ATOM 787 O O . ARG A 1 102 ? 7.888 3.305 -21.454 1.00 97.56 102 ARG A O 1
ATOM 794 N N . ASN A 1 103 ? 5.702 3.463 -20.957 1.00 97.88 103 ASN A N 1
ATOM 795 C CA . ASN A 1 103 ? 5.236 3.068 -22.283 1.00 97.88 103 ASN A CA 1
ATOM 796 C C . ASN A 1 103 ? 5.638 4.078 -23.364 1.00 97.88 103 ASN A C 1
ATOM 798 O O . ASN A 1 103 ? 6.113 3.663 -24.418 1.00 97.88 103 ASN A O 1
ATOM 802 N N . VAL A 1 104 ? 5.505 5.382 -23.100 1.00 98.12 104 VAL A N 1
ATOM 803 C CA . VAL A 1 104 ? 5.929 6.434 -24.042 1.00 98.12 104 VAL A CA 1
ATOM 804 C C . VAL A 1 104 ? 7.435 6.362 -24.299 1.00 98.12 104 VAL A C 1
ATOM 806 O O . VAL A 1 104 ? 7.850 6.330 -25.454 1.00 98.12 104 VAL A O 1
ATOM 809 N N . ILE A 1 105 ? 8.251 6.232 -23.249 1.00 98.00 105 ILE A N 1
ATOM 810 C CA . ILE A 1 105 ? 9.712 6.101 -23.383 1.00 98.00 105 ILE A CA 1
ATOM 811 C C . ILE A 1 105 ? 10.075 4.848 -24.189 1.00 98.00 105 ILE A C 1
ATOM 813 O O . ILE A 1 105 ? 10.917 4.898 -25.083 1.00 98.00 105 ILE A O 1
ATOM 817 N N . ALA A 1 106 ? 9.426 3.716 -23.911 1.00 97.81 106 ALA A N 1
ATOM 818 C CA . ALA A 1 106 ? 9.668 2.483 -24.649 1.00 97.81 106 ALA A CA 1
ATOM 819 C C . ALA A 1 106 ? 9.284 2.612 -26.134 1.00 97.81 106 ALA A C 1
ATOM 821 O O . ALA A 1 106 ? 9.973 2.062 -26.993 1.00 97.81 106 ALA A O 1
ATOM 822 N N . GLN A 1 107 ? 8.204 3.333 -26.450 1.00 97.94 107 GLN A N 1
ATOM 823 C CA . GLN A 1 107 ? 7.815 3.619 -27.833 1.00 97.94 107 GLN A CA 1
ATOM 824 C C . GLN A 1 107 ? 8.830 4.524 -28.533 1.00 97.94 107 GLN A C 1
ATOM 826 O O . GLN A 1 107 ? 9.238 4.220 -29.651 1.00 97.94 107 GLN A O 1
ATOM 831 N N . GLU A 1 108 ? 9.287 5.584 -27.869 1.00 98.19 108 GLU A N 1
ATOM 832 C CA . GLU A 1 108 ? 10.304 6.488 -28.405 1.00 98.19 108 GLU A CA 1
ATOM 833 C C . GLU A 1 108 ? 11.618 5.749 -28.689 1.00 98.19 108 GLU A C 1
ATOM 835 O O . GLU A 1 108 ? 12.171 5.848 -29.783 1.00 98.19 108 GLU A O 1
ATOM 840 N N . GLN A 1 109 ? 12.078 4.915 -27.754 1.00 98.00 109 GLN A N 1
ATOM 841 C CA . GLN A 1 109 ? 13.278 4.097 -27.945 1.00 98.00 109 GLN A CA 1
ATOM 842 C C . GLN A 1 109 ? 13.146 3.127 -29.123 1.00 98.00 109 GLN A C 1
ATOM 844 O O . GLN A 1 109 ? 14.106 2.941 -29.872 1.00 98.00 109 GLN A O 1
ATOM 849 N N . ARG A 1 110 ? 11.967 2.522 -29.318 1.00 98.00 110 ARG A N 1
ATOM 850 C CA . ARG A 1 110 ? 11.704 1.668 -30.488 1.00 98.00 110 ARG A CA 1
ATOM 851 C C . ARG A 1 110 ? 11.775 2.467 -31.784 1.00 98.00 110 ARG A C 1
ATOM 853 O O . ARG A 1 110 ? 12.466 2.032 -32.700 1.00 98.00 110 ARG A O 1
ATOM 860 N N . ALA A 1 111 ? 11.152 3.642 -31.832 1.00 98.12 111 ALA A N 1
ATOM 861 C CA . ALA A 1 111 ? 11.190 4.510 -33.006 1.00 98.12 111 ALA A CA 1
ATOM 862 C C . ALA A 1 111 ? 12.628 4.947 -33.350 1.00 98.12 111 ALA A C 1
ATOM 864 O O . ALA A 1 111 ? 13.036 4.885 -34.510 1.00 98.12 111 ALA A O 1
ATOM 865 N N . ILE A 1 112 ? 13.433 5.307 -32.343 1.00 98.38 112 ILE A N 1
ATOM 866 C CA . ILE A 1 112 ? 14.852 5.650 -32.525 1.00 98.38 112 ILE A CA 1
ATOM 867 C C . ILE A 1 112 ? 15.641 4.445 -33.051 1.00 98.38 112 ILE A C 1
ATOM 869 O O . ILE A 1 112 ? 16.422 4.579 -33.994 1.00 98.38 112 ILE A O 1
ATOM 873 N N . ALA A 1 113 ? 15.444 3.260 -32.469 1.00 97.88 113 ALA A N 1
ATOM 874 C CA . ALA A 1 113 ? 16.139 2.049 -32.897 1.00 97.88 113 ALA A CA 1
ATOM 875 C C . ALA A 1 113 ? 15.778 1.655 -34.340 1.00 97.88 113 ALA A C 1
ATOM 877 O O . ALA A 1 113 ? 16.652 1.249 -35.107 1.00 97.88 113 ALA A O 1
ATOM 878 N N . GLU A 1 114 ? 14.512 1.801 -34.731 1.00 98.06 114 GLU A N 1
ATOM 879 C CA . GLU A 1 114 ? 14.052 1.580 -36.105 1.00 98.06 114 GLU A CA 1
ATOM 880 C C . GLU A 1 114 ? 14.678 2.585 -37.076 1.00 98.06 114 GLU A C 1
ATOM 882 O O . GLU A 1 114 ? 15.212 2.183 -38.111 1.00 98.06 114 GLU A O 1
ATOM 887 N N . GLN A 1 115 ? 14.718 3.870 -36.714 1.00 98.19 115 GLN A N 1
ATOM 888 C CA . GLN A 1 115 ? 15.361 4.900 -37.529 1.00 98.19 115 GLN A CA 1
ATOM 889 C C . GLN A 1 115 ? 16.861 4.630 -37.718 1.00 98.19 115 GLN A C 1
ATOM 891 O O . GLN A 1 115 ? 17.387 4.760 -38.824 1.00 98.19 115 GLN A O 1
ATOM 896 N N . GLN A 1 116 ? 17.564 4.217 -36.660 1.00 97.69 116 GLN A N 1
ATOM 897 C CA . GLN A 1 116 ? 18.981 3.860 -36.749 1.00 97.69 116 GLN A CA 1
ATOM 898 C C . GLN A 1 116 ? 19.217 2.655 -37.663 1.00 97.69 116 GLN A C 1
ATOM 900 O O . GLN A 1 116 ? 20.171 2.665 -38.442 1.00 97.69 116 GLN A O 1
ATOM 905 N N . ARG A 1 117 ? 18.347 1.637 -37.609 1.00 97.50 117 ARG A N 1
ATOM 906 C CA . ARG A 1 117 ? 18.421 0.475 -38.508 1.00 97.50 117 ARG A CA 1
ATOM 907 C C . ARG A 1 117 ? 18.211 0.878 -39.962 1.00 97.50 117 ARG A C 1
ATOM 909 O O . ARG A 1 117 ? 19.046 0.530 -40.790 1.00 97.50 117 ARG A O 1
ATOM 916 N N . ALA A 1 118 ? 17.184 1.676 -40.249 1.00 97.44 118 ALA A N 1
ATOM 917 C CA . ALA A 1 118 ? 16.924 2.177 -41.597 1.00 97.44 118 ALA A CA 1
ATOM 918 C C . ALA A 1 118 ? 18.110 2.996 -42.143 1.00 97.44 118 ALA A C 1
ATOM 920 O O . ALA A 1 118 ? 18.561 2.776 -43.267 1.00 97.44 118 ALA A O 1
ATOM 921 N N . ASN A 1 119 ? 18.686 3.881 -41.322 1.00 97.69 119 ASN A N 1
ATOM 922 C CA . ASN A 1 119 ? 19.873 4.651 -41.701 1.00 97.69 119 ASN A CA 1
ATOM 923 C C . ASN A 1 119 ? 21.091 3.747 -41.959 1.00 97.69 119 ASN A C 1
ATOM 925 O O . ASN A 1 119 ? 21.828 3.962 -42.923 1.00 97.69 119 ASN A O 1
ATOM 929 N N . ALA A 1 120 ? 21.311 2.727 -41.124 1.00 97.50 120 ALA A N 1
ATOM 930 C CA . ALA A 1 120 ? 22.406 1.775 -41.301 1.00 97.50 120 ALA A CA 1
ATOM 931 C C . ALA A 1 120 ? 22.236 0.932 -42.577 1.00 97.50 120 ALA A C 1
ATOM 933 O O . ALA A 1 120 ? 23.211 0.683 -43.287 1.00 97.50 120 ALA A O 1
ATOM 934 N N . GLU A 1 121 ? 21.010 0.517 -42.898 1.00 97.12 121 GLU A N 1
ATOM 935 C CA . GLU A 1 121 ? 20.680 -0.178 -44.146 1.00 97.12 121 GLU A CA 1
ATOM 936 C C . GLU A 1 121 ? 20.939 0.707 -45.368 1.00 97.12 121 GLU A C 1
ATOM 938 O O . GLU A 1 121 ? 21.593 0.268 -46.316 1.00 97.12 121 GLU A O 1
ATOM 943 N N . GLN A 1 122 ? 20.532 1.978 -45.323 1.00 96.88 122 GLN A N 1
ATOM 944 C CA . GLN A 1 122 ? 20.802 2.930 -46.400 1.00 96.88 122 GLN A CA 1
ATOM 945 C C . GLN A 1 122 ? 22.308 3.138 -46.616 1.00 96.88 122 GLN A C 1
ATOM 947 O O . GLN A 1 122 ? 22.780 3.132 -47.753 1.00 96.88 122 GLN A O 1
ATOM 952 N N . GLN A 1 123 ? 23.088 3.281 -45.540 1.00 96.44 123 GLN A N 1
ATOM 953 C CA . GLN A 1 123 ? 24.545 3.405 -45.642 1.00 96.44 123 GLN A CA 1
ATOM 954 C C . GLN A 1 123 ? 25.191 2.159 -46.250 1.00 96.44 123 GLN A C 1
ATOM 956 O O . GLN A 1 123 ? 26.103 2.284 -47.068 1.00 96.44 123 GLN A O 1
ATOM 961 N N . ARG A 1 124 ? 24.710 0.959 -45.898 1.00 95.81 124 ARG A N 1
ATOM 962 C CA . ARG A 1 124 ? 25.181 -0.294 -46.505 1.00 95.81 124 ARG A CA 1
ATOM 963 C C . ARG A 1 124 ? 24.893 -0.336 -48.002 1.00 95.81 124 ARG A C 1
ATOM 965 O O . ARG A 1 124 ? 25.801 -0.653 -48.764 1.00 95.81 124 ARG A O 1
ATOM 972 N N . ALA A 1 125 ? 23.686 0.045 -48.419 1.00 95.38 125 ALA A N 1
ATOM 973 C CA . ALA A 1 125 ? 23.321 0.102 -49.833 1.00 95.38 125 ALA A CA 1
ATOM 974 C C . ALA A 1 125 ? 24.212 1.082 -50.621 1.00 95.38 125 ALA A C 1
ATOM 976 O O . ALA A 1 125 ? 24.711 0.743 -51.694 1.00 95.38 125 ALA A O 1
ATOM 977 N N . ILE A 1 126 ? 24.487 2.270 -50.063 1.00 95.19 126 ILE A N 1
ATOM 978 C CA . ILE A 1 126 ? 25.404 3.249 -50.672 1.00 95.19 126 ILE A CA 1
ATOM 979 C C . ILE A 1 126 ? 26.827 2.680 -50.770 1.00 95.19 126 ILE A C 1
ATOM 981 O O . ILE A 1 126 ? 27.468 2.797 -51.816 1.00 95.19 126 ILE A O 1
ATOM 985 N N . ALA A 1 127 ? 27.332 2.053 -49.705 1.00 94.00 127 ALA A N 1
ATOM 986 C CA . ALA A 1 127 ? 28.673 1.473 -49.694 1.00 94.00 127 ALA A CA 1
ATOM 987 C C . ALA A 1 127 ? 28.816 0.343 -50.729 1.00 94.00 127 ALA A C 1
ATOM 989 O O . ALA A 1 127 ? 29.840 0.245 -51.405 1.00 94.00 127 ALA A O 1
ATOM 990 N N . GLU A 1 128 ? 27.786 -0.487 -50.893 1.00 93.25 128 GLU A N 1
ATOM 991 C CA . GLU A 1 128 ? 27.757 -1.545 -51.901 1.00 93.25 128 GLU A CA 1
ATOM 992 C C . GLU A 1 128 ? 27.752 -0.979 -53.325 1.00 93.25 128 GLU A C 1
ATOM 994 O O . GLU A 1 128 ? 28.561 -1.404 -54.154 1.00 93.25 128 GLU A O 1
ATOM 999 N N . GLN A 1 129 ? 26.932 0.044 -53.588 1.00 92.06 129 GLN A N 1
ATOM 1000 C CA . GLN A 1 129 ? 26.931 0.747 -54.871 1.00 92.06 129 GLN A CA 1
ATOM 1001 C C . GLN A 1 129 ? 28.313 1.340 -55.188 1.00 92.06 129 GLN A C 1
ATOM 1003 O O . GLN A 1 129 ? 28.798 1.229 -56.315 1.00 92.06 129 GLN A O 1
ATOM 1008 N N . GLN A 1 130 ? 28.989 1.923 -54.193 1.00 89.69 130 GLN A N 1
ATOM 1009 C CA . GLN A 1 130 ? 30.353 2.425 -54.363 1.00 89.69 130 GLN A CA 1
ATOM 1010 C C . GLN A 1 130 ? 31.354 1.305 -54.660 1.00 89.69 130 GLN A C 1
ATOM 1012 O O . GLN A 1 130 ? 32.215 1.500 -55.515 1.00 89.69 130 GLN A O 1
ATOM 1017 N N . ARG A 1 131 ? 31.252 0.133 -54.010 1.00 86.69 131 ARG A N 1
ATOM 1018 C CA . ARG A 1 131 ? 32.132 -1.015 -54.309 1.00 86.69 131 ARG A CA 1
ATOM 1019 C C . ARG A 1 131 ? 31.968 -1.510 -55.741 1.00 86.69 131 ARG A C 1
ATOM 1021 O O . ARG A 1 131 ? 32.975 -1.830 -56.364 1.00 86.69 131 ARG A O 1
ATOM 1028 N N . GLN A 1 132 ? 30.742 -1.555 -56.262 1.00 83.88 132 GLN A N 1
ATOM 1029 C CA . GLN A 1 132 ? 30.490 -1.958 -57.651 1.00 83.88 132 GLN A CA 1
ATOM 1030 C C . GLN A 1 132 ? 31.105 -0.983 -58.665 1.00 83.88 132 GLN A C 1
ATOM 1032 O O . GLN A 1 132 ? 31.499 -1.400 -59.749 1.00 83.88 132 GLN A O 1
ATOM 1037 N N . ASN A 1 133 ? 31.229 0.297 -58.303 1.00 78.19 133 ASN A N 1
ATOM 1038 C CA . ASN A 1 133 ? 31.780 1.340 -59.165 1.00 78.19 133 ASN A CA 1
ATOM 1039 C C . ASN A 1 133 ? 33.296 1.558 -58.999 1.00 78.19 133 ASN A C 1
ATOM 1041 O O . ASN A 1 133 ? 33.843 2.484 -59.602 1.00 78.19 133 ASN A O 1
ATOM 1045 N N . GLN A 1 134 ? 33.994 0.749 -58.189 1.00 70.38 134 GLN A N 1
ATOM 1046 C CA . GLN A 1 134 ? 35.451 0.854 -58.098 1.00 70.38 134 GLN A CA 1
ATOM 1047 C C . GLN A 1 134 ? 36.112 0.186 -59.309 1.00 70.38 134 GLN A C 1
ATOM 1049 O O . GLN A 1 134 ? 35.816 -0.975 -59.604 1.00 70.38 134 GLN A O 1
ATOM 1054 N N . PRO A 1 135 ? 37.036 0.874 -60.004 1.00 67.19 135 PRO A N 1
ATOM 1055 C CA . PRO A 1 135 ? 37.794 0.254 -61.076 1.00 67.19 135 PRO A CA 1
ATOM 1056 C C . PRO A 1 135 ? 38.604 -0.909 -60.500 1.00 67.19 135 PRO A C 1
ATOM 1058 O O . PRO A 1 135 ? 39.365 -0.738 -59.546 1.00 67.19 135 PRO A O 1
ATOM 1061 N N . ILE A 1 136 ? 38.446 -2.098 -61.084 1.00 67.38 136 ILE A N 1
ATOM 1062 C CA . ILE A 1 136 ? 39.320 -3.236 -60.796 1.00 67.38 136 ILE A CA 1
ATOM 1063 C C . ILE A 1 136 ? 40.721 -2.822 -61.250 1.00 67.38 136 ILE A C 1
ATOM 1065 O O . ILE A 1 136 ? 41.031 -2.838 -62.442 1.00 67.38 136 ILE A O 1
ATOM 1069 N N . ILE A 1 137 ? 41.570 -2.424 -60.303 1.00 62.84 137 ILE A N 1
ATOM 1070 C CA . ILE A 1 137 ? 42.995 -2.244 -60.562 1.00 62.84 137 ILE A CA 1
ATOM 1071 C C . ILE A 1 137 ? 43.573 -3.650 -60.689 1.00 62.84 137 ILE A C 1
ATOM 1073 O O . ILE A 1 137 ? 43.972 -4.277 -59.709 1.00 62.84 137 ILE A O 1
ATOM 1077 N N . VAL A 1 138 ? 43.559 -4.178 -61.913 1.00 63.19 138 VAL A N 1
ATOM 1078 C CA . VAL A 1 138 ? 44.308 -5.383 -62.259 1.00 63.19 138 VAL A CA 1
ATOM 1079 C C . VAL A 1 138 ? 45.776 -5.005 -62.123 1.00 63.19 138 VAL A C 1
ATOM 1081 O O . VAL A 1 138 ? 46.325 -4.303 -62.973 1.00 63.19 138 VAL A O 1
ATOM 1084 N N . ALA A 1 139 ? 46.397 -5.408 -61.015 1.00 62.84 139 ALA A N 1
ATOM 1085 C CA . ALA A 1 139 ? 47.830 -5.254 -60.854 1.00 62.84 139 ALA A CA 1
ATOM 1086 C C . ALA A 1 139 ? 48.509 -5.975 -62.032 1.00 62.84 139 ALA A C 1
ATOM 1088 O O . ALA A 1 139 ? 48.235 -7.160 -62.251 1.00 62.84 139 ALA A O 1
ATOM 1089 N N . PRO A 1 140 ? 49.347 -5.286 -62.824 1.00 60.41 140 PRO A N 1
ATOM 1090 C CA . PRO A 1 140 ? 50.089 -5.942 -63.887 1.00 60.41 140 PRO A CA 1
ATOM 1091 C C . PRO A 1 140 ? 50.918 -7.082 -63.277 1.00 60.41 140 PRO A C 1
ATOM 1093 O O . PRO A 1 140 ? 51.512 -6.886 -62.211 1.00 60.41 140 PRO A O 1
ATOM 1096 N N . PRO A 1 141 ? 50.962 -8.269 -63.909 1.00 59.59 141 PRO A N 1
ATOM 1097 C CA . PRO A 1 141 ? 51.717 -9.408 -63.413 1.00 59.59 141 PRO A CA 1
ATOM 1098 C C . PRO A 1 141 ? 53.209 -9.150 -63.638 1.00 59.59 141 PRO A C 1
ATOM 1100 O O . PRO A 1 141 ? 53.840 -9.731 -64.518 1.00 59.59 141 PRO A O 1
ATOM 1103 N N . TYR A 1 142 ? 53.794 -8.249 -62.854 1.00 56.53 142 TYR A N 1
ATOM 1104 C CA . TYR A 1 142 ? 55.237 -8.158 -62.752 1.00 56.53 142 TYR A CA 1
ATOM 1105 C C . TYR A 1 142 ? 55.700 -9.333 -61.900 1.00 56.53 142 TYR A C 1
ATOM 1107 O O . TYR A 1 142 ? 55.621 -9.327 -60.673 1.00 56.53 142 TYR A O 1
ATOM 1115 N N . GLY A 1 143 ? 56.149 -10.378 -62.595 1.00 57.62 143 GLY A N 1
ATOM 1116 C CA . GLY A 1 143 ? 56.966 -11.426 -62.012 1.00 57.62 143 GLY A CA 1
ATOM 1117 C C . GLY A 1 143 ? 58.161 -10.791 -61.306 1.00 57.62 143 GLY A C 1
ATOM 1118 O O . GLY A 1 143 ? 58.982 -10.118 -61.921 1.00 57.62 143 GLY A O 1
ATOM 1119 N N . GLY A 1 144 ? 58.234 -10.980 -59.997 1.00 47.34 144 GLY A N 1
ATOM 1120 C CA . GLY A 1 144 ? 59.275 -10.395 -59.169 1.00 47.34 144 GLY A CA 1
ATOM 1121 C C . GLY A 1 144 ? 59.116 -10.913 -57.759 1.00 47.34 144 GLY A C 1
ATOM 1122 O O . GLY A 1 144 ? 58.247 -10.476 -57.016 1.00 47.34 144 GLY A O 1
ATOM 1123 N N . GLY A 1 145 ? 59.884 -11.943 -57.438 1.00 52.38 145 GLY A N 1
ATOM 1124 C CA . GLY A 1 145 ? 59.712 -12.702 -56.220 1.00 52.38 145 GLY A CA 1
ATOM 1125 C C . GLY A 1 145 ? 60.078 -11.958 -54.936 1.00 52.38 145 GLY A C 1
ATOM 1126 O O . GLY A 1 145 ? 60.884 -11.036 -54.918 1.00 52.38 145 GLY A O 1
ATOM 1127 N N . ARG A 1 146 ? 59.598 -12.594 -53.866 1.00 52.47 146 ARG A N 1
ATOM 1128 C CA . ARG A 1 146 ? 60.195 -12.718 -52.533 1.00 52.47 146 ARG A CA 1
ATOM 1129 C C . ARG A 1 146 ? 60.008 -11.567 -51.533 1.00 52.47 146 ARG A C 1
ATOM 1131 O O . ARG A 1 146 ? 60.206 -10.396 -51.816 1.00 52.47 146 ARG A O 1
ATOM 1138 N N . TYR A 1 147 ? 59.769 -12.037 -50.305 1.00 54.38 147 TYR A N 1
ATOM 1139 C CA . TYR A 1 147 ? 59.876 -11.369 -49.006 1.00 54.38 147 TYR A CA 1
ATOM 1140 C C . TYR A 1 147 ? 58.684 -10.518 -48.559 1.00 54.38 147 TYR A C 1
ATOM 1142 O O . TYR A 1 147 ? 58.837 -9.365 -48.176 1.00 54.38 147 TYR A O 1
ATOM 1150 N N . TRP A 1 148 ? 57.513 -11.151 -48.434 1.00 46.31 148 TRP A N 1
ATOM 1151 C CA . TRP A 1 148 ? 56.694 -10.862 -47.255 1.00 46.31 148 TRP A CA 1
ATOM 1152 C C . TRP A 1 148 ? 57.224 -11.736 -46.129 1.00 46.31 148 TRP A C 1
ATOM 1154 O O . TRP A 1 148 ? 57.084 -12.957 -46.148 1.00 46.31 148 TRP A O 1
ATOM 1164 N N . ASN A 1 149 ? 57.945 -11.093 -45.215 1.00 51.53 149 ASN A N 1
ATOM 1165 C CA . ASN A 1 149 ? 58.391 -11.682 -43.969 1.00 51.53 149 ASN A CA 1
ATOM 1166 C C . ASN A 1 149 ? 57.224 -12.431 -43.317 1.00 51.53 149 ASN A C 1
ATOM 1168 O O . ASN A 1 149 ? 56.260 -11.816 -42.864 1.00 51.53 149 ASN A O 1
ATOM 1172 N N . ASN A 1 150 ? 57.376 -13.751 -43.198 1.00 52.28 150 ASN A N 1
ATOM 1173 C CA . ASN A 1 150 ? 56.922 -14.481 -42.023 1.00 52.28 150 ASN A CA 1
ATOM 1174 C C . ASN A 1 150 ? 57.636 -13.857 -40.814 1.00 52.28 150 ASN A C 1
ATOM 1176 O O . ASN A 1 150 ? 58.644 -14.371 -40.334 1.00 52.28 150 ASN A O 1
ATOM 1180 N N . GLY A 1 151 ? 57.155 -12.697 -40.366 1.00 51.84 151 GLY A N 1
ATOM 1181 C CA . GLY A 1 151 ? 57.412 -12.219 -39.022 1.00 51.84 151 GLY A CA 1
ATOM 1182 C C . GLY A 1 151 ? 56.747 -13.229 -38.109 1.00 51.84 151 GLY A C 1
ATOM 1183 O O . GLY A 1 151 ? 55.523 -13.246 -38.003 1.00 51.84 151 GLY A O 1
ATOM 1184 N N . GLY A 1 152 ? 57.554 -14.142 -37.573 1.00 49.44 152 GLY A N 1
ATOM 1185 C CA . GLY A 1 152 ? 57.095 -15.189 -36.684 1.00 49.44 152 GLY A CA 1
ATOM 1186 C C . GLY A 1 152 ? 56.233 -14.590 -35.585 1.00 49.44 152 GLY A C 1
ATOM 1187 O O . GLY A 1 152 ? 56.646 -13.661 -34.891 1.00 49.44 152 GLY A O 1
ATOM 1188 N N . PHE A 1 153 ? 55.034 -15.143 -35.431 1.00 59.31 153 PHE A N 1
ATOM 1189 C CA . PHE A 1 153 ? 54.377 -15.121 -34.137 1.00 59.31 153 PHE A CA 1
ATOM 1190 C C . PHE A 1 153 ? 55.396 -15.634 -33.104 1.00 59.31 153 PHE A C 1
ATOM 1192 O O . PHE A 1 153 ? 55.960 -16.713 -33.320 1.00 59.31 153 PHE A O 1
ATOM 1199 N N . PRO A 1 154 ? 55.695 -14.887 -32.026 1.00 64.88 154 PRO A N 1
ATOM 1200 C CA . PRO A 1 154 ? 56.465 -15.450 -30.932 1.00 64.88 154 PRO A CA 1
ATOM 1201 C C . PRO A 1 154 ? 55.682 -16.649 -30.370 1.00 64.88 154 PRO A C 1
ATOM 1203 O O . PRO A 1 154 ? 54.464 -16.542 -30.199 1.00 64.88 154 PRO A O 1
ATOM 1206 N N . PRO A 1 155 ? 56.342 -17.791 -30.121 1.00 60.38 155 PRO A N 1
ATOM 1207 C CA . PRO A 1 155 ? 55.687 -18.946 -29.536 1.00 60.38 155 PRO A CA 1
ATOM 1208 C C . PRO A 1 155 ? 55.305 -18.593 -28.099 1.00 60.38 155 PRO A C 1
ATOM 1210 O O . PRO A 1 155 ? 56.145 -18.112 -27.341 1.00 60.38 155 PRO A O 1
ATOM 1213 N N . ASP A 1 156 ? 54.033 -18.796 -27.769 1.00 59.34 156 ASP A N 1
ATOM 1214 C CA . ASP A 1 156 ? 53.530 -19.095 -26.430 1.00 59.34 156 ASP A CA 1
ATOM 1215 C C . ASP A 1 156 ? 54.292 -18.419 -25.279 1.00 59.34 156 ASP A C 1
ATOM 1217 O O . ASP A 1 156 ? 55.005 -19.049 -24.495 1.00 59.34 156 ASP A O 1
ATOM 1221 N N . GLY A 1 157 ? 54.106 -17.104 -25.145 1.00 57.16 157 GLY A N 1
ATOM 1222 C CA . GLY A 1 157 ? 54.290 -16.475 -23.842 1.00 57.16 157 GLY A CA 1
ATOM 1223 C C . GLY A 1 157 ? 53.303 -17.105 -22.849 1.00 57.16 157 GLY A C 1
ATOM 1224 O O . GLY A 1 157 ? 52.168 -17.395 -23.243 1.00 57.16 157 GLY A O 1
ATOM 1225 N N . PRO A 1 158 ? 53.690 -17.342 -21.581 1.00 63.41 158 PRO A N 1
ATOM 1226 C CA . PRO A 1 158 ? 52.801 -17.944 -20.600 1.00 63.41 158 PRO A CA 1
ATOM 1227 C C . PRO A 1 158 ? 51.527 -17.109 -20.519 1.00 63.41 158 PRO A C 1
ATOM 1229 O O . PRO A 1 158 ? 51.569 -15.911 -20.235 1.00 63.41 158 PRO A O 1
ATOM 1232 N N . TYR A 1 159 ? 50.407 -17.764 -20.813 1.00 59.34 159 TYR A N 1
ATOM 1233 C CA . TYR A 1 159 ? 49.065 -17.236 -20.654 1.00 59.34 159 TYR A CA 1
ATOM 1234 C C . TYR A 1 159 ? 48.984 -16.586 -19.268 1.00 59.34 159 TYR A C 1
ATOM 1236 O O . TYR A 1 159 ? 49.043 -17.280 -18.255 1.00 59.34 159 TYR A O 1
ATOM 1244 N N . ASN A 1 160 ? 48.932 -15.255 -19.212 1.00 58.47 160 ASN A N 1
ATOM 1245 C CA . ASN A 1 160 ? 48.655 -14.534 -17.982 1.00 58.47 160 ASN A CA 1
ATOM 1246 C C . ASN A 1 160 ? 47.138 -14.303 -17.949 1.00 58.47 160 ASN A C 1
ATOM 1248 O O . ASN A 1 160 ? 46.652 -13.425 -18.666 1.00 58.47 160 ASN A O 1
ATOM 1252 N N . PRO A 1 161 ? 46.365 -15.078 -17.167 1.00 62.88 161 PRO A N 1
ATOM 1253 C CA . PRO A 1 161 ? 44.909 -14.976 -17.158 1.00 62.88 161 PRO A CA 1
ATOM 1254 C C . PRO A 1 161 ? 44.396 -13.688 -16.490 1.00 62.88 161 PRO A C 1
ATOM 1256 O O . PRO A 1 161 ? 43.191 -13.471 -16.448 1.00 62.88 161 PRO A O 1
ATOM 1259 N N . ASN A 1 162 ? 45.283 -12.808 -16.004 1.00 58.94 162 ASN A N 1
ATOM 1260 C CA . ASN A 1 162 ? 44.909 -11.586 -15.289 1.00 58.94 162 ASN A CA 1
ATOM 1261 C C . ASN A 1 162 ? 44.719 -10.331 -16.157 1.00 58.94 162 ASN A C 1
ATOM 1263 O O . ASN A 1 162 ? 44.468 -9.262 -15.610 1.00 58.94 162 ASN A O 1
ATOM 1267 N N . MET A 1 163 ? 44.797 -10.418 -17.485 1.00 55.75 163 MET A N 1
ATOM 1268 C CA . MET A 1 163 ? 44.480 -9.287 -18.374 1.00 55.75 163 MET A CA 1
ATOM 1269 C C . MET A 1 163 ? 43.051 -9.408 -18.914 1.00 55.75 163 MET A C 1
ATOM 1271 O O . MET A 1 163 ? 42.802 -9.368 -20.116 1.00 55.75 163 MET A O 1
ATOM 1275 N N . MET A 1 164 ? 42.092 -9.585 -18.008 1.00 61.69 164 MET A N 1
ATOM 1276 C CA . MET A 1 164 ? 40.692 -9.314 -18.308 1.00 61.69 164 MET A CA 1
ATOM 1277 C C . MET A 1 164 ? 40.538 -7.787 -18.289 1.00 61.69 164 MET A C 1
ATOM 1279 O O . MET A 1 164 ? 40.928 -7.168 -17.297 1.00 61.69 164 MET A O 1
ATOM 1283 N N . PRO A 1 165 ? 40.009 -7.139 -19.342 1.00 62.28 165 PRO A N 1
ATOM 1284 C CA . PRO A 1 165 ? 39.650 -5.735 -19.254 1.00 62.28 165 PRO A CA 1
ATOM 1285 C C . PRO A 1 165 ? 38.633 -5.624 -18.125 1.00 62.28 165 PRO A C 1
ATOM 1287 O O . PRO A 1 165 ? 37.533 -6.173 -18.233 1.00 62.28 165 PRO A O 1
ATOM 1290 N N . HIS A 1 166 ? 39.013 -4.967 -17.030 1.00 60.12 166 HIS A N 1
ATOM 1291 C CA . HIS A 1 166 ? 38.063 -4.544 -16.020 1.00 60.12 166 HIS A CA 1
ATOM 1292 C C . HIS A 1 166 ? 37.007 -3.715 -16.750 1.00 60.12 166 HIS A C 1
ATOM 1294 O O . HIS A 1 166 ? 37.240 -2.563 -17.111 1.00 60.12 166 HIS A O 1
ATOM 1300 N N . HIS A 1 167 ? 35.858 -4.334 -17.023 1.00 59.53 167 HIS A N 1
ATOM 1301 C CA . HIS A 1 167 ? 34.647 -3.583 -17.272 1.00 59.53 167 HIS A CA 1
ATOM 1302 C C . HIS A 1 167 ? 34.506 -2.652 -16.071 1.00 59.53 167 HIS A C 1
ATOM 1304 O O . HIS A 1 167 ? 34.556 -3.140 -14.936 1.00 59.53 167 HIS A O 1
ATOM 1310 N N . PRO A 1 168 ? 34.368 -1.335 -16.278 1.00 63.22 168 PRO A N 1
ATOM 1311 C CA . PRO A 1 168 ? 33.934 -0.484 -15.200 1.00 63.22 168 PRO A CA 1
ATOM 1312 C C . PRO A 1 168 ? 32.583 -1.046 -14.772 1.00 63.22 168 PRO A C 1
ATOM 1314 O O . PRO A 1 168 ? 31.606 -0.994 -15.523 1.00 63.22 168 PRO A O 1
ATOM 1317 N N . HIS A 1 169 ? 32.541 -1.642 -13.583 1.00 53.25 169 HIS A N 1
ATOM 1318 C CA . HIS A 1 169 ? 31.299 -1.770 -12.855 1.00 53.25 169 HIS A CA 1
ATOM 1319 C C . HIS A 1 169 ? 30.808 -0.340 -12.661 1.00 53.25 169 HIS A C 1
ATOM 1321 O O . HIS A 1 169 ? 31.238 0.367 -11.754 1.00 53.25 169 HIS A O 1
ATOM 1327 N N . HIS A 1 170 ? 29.936 0.105 -13.564 1.00 52.78 170 HIS A N 1
ATOM 1328 C CA . HIS A 1 170 ? 28.999 1.163 -13.260 1.00 52.78 170 HIS A CA 1
ATOM 1329 C C . HIS A 1 170 ? 28.162 0.637 -12.096 1.00 52.78 170 HIS A C 1
ATOM 1331 O O . HIS A 1 170 ? 27.183 -0.084 -12.282 1.00 52.78 170 HIS A O 1
ATOM 1337 N N . HIS A 1 171 ? 28.600 0.956 -10.879 1.00 50.03 171 HIS A N 1
ATOM 1338 C CA . HIS A 1 171 ? 27.709 1.032 -9.742 1.00 50.03 171 HIS A CA 1
ATOM 1339 C C . HIS A 1 171 ? 26.651 2.061 -10.117 1.00 50.03 171 HIS A C 1
ATOM 1341 O O . HIS A 1 171 ? 26.889 3.266 -10.118 1.00 50.03 171 HIS A O 1
ATOM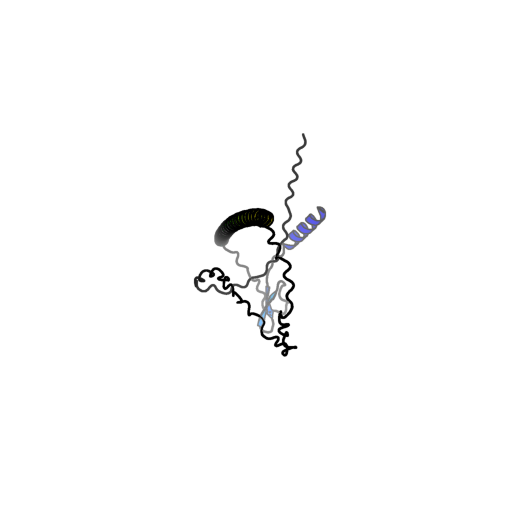 1347 N N . ASN A 1 172 ? 25.494 1.561 -10.532 1.00 48.31 172 ASN A N 1
ATOM 1348 C CA . ASN A 1 172 ? 24.294 2.359 -10.577 1.00 48.31 172 ASN A CA 1
ATOM 1349 C C . ASN A 1 172 ? 23.859 2.540 -9.116 1.00 48.31 172 ASN A C 1
ATOM 1351 O O . ASN A 1 172 ? 23.073 1.752 -8.598 1.00 48.31 172 ASN A O 1
ATOM 1355 N N . GLU A 1 173 ? 24.426 3.537 -8.431 1.00 46.72 173 GLU A N 1
ATOM 1356 C CA . GLU A 1 173 ? 23.910 4.081 -7.165 1.00 46.72 173 GLU A CA 1
ATOM 1357 C C . GLU A 1 173 ? 22.610 4.868 -7.417 1.00 46.72 173 GLU A C 1
ATOM 1359 O O . GLU A 1 173 ? 22.444 6.013 -7.012 1.00 46.72 173 GLU A O 1
ATOM 1364 N N . GLN A 1 174 ? 21.653 4.239 -8.096 1.00 50.50 174 GLN A N 1
ATOM 1365 C CA . GLN A 1 174 ? 20.258 4.659 -8.089 1.00 50.50 174 GLN A CA 1
ATOM 1366 C C . GLN A 1 174 ? 19.451 3.639 -7.299 1.00 50.50 174 GLN A C 1
ATOM 1368 O O . GLN A 1 174 ? 18.603 2.925 -7.822 1.00 50.50 174 GLN A O 1
ATOM 1373 N N . GLU A 1 175 ? 19.718 3.600 -5.999 1.00 50.41 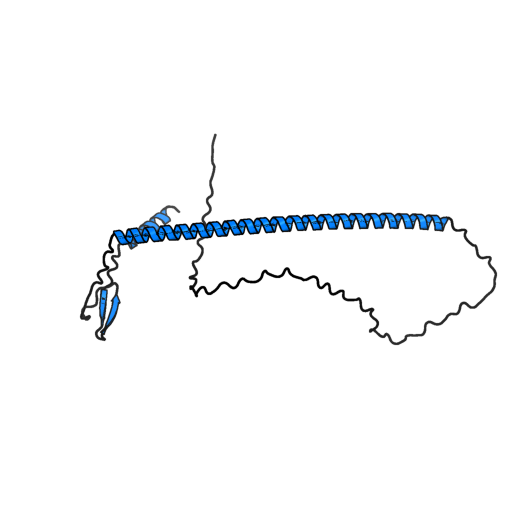175 GLU A N 1
ATOM 1374 C CA . GLU A 1 175 ? 18.685 3.262 -5.029 1.00 50.41 175 GLU A CA 1
ATOM 1375 C C . GLU A 1 175 ? 18.677 4.333 -3.933 1.00 50.41 175 GLU A C 1
ATOM 1377 O O . GLU A 1 175 ? 18.727 4.048 -2.738 1.00 50.41 175 GLU A O 1
ATOM 1382 N N . GLU A 1 176 ? 18.573 5.601 -4.347 1.00 49.00 176 GLU A N 1
ATOM 1383 C CA . GLU A 1 176 ? 17.894 6.590 -3.514 1.00 49.00 176 GLU A CA 1
ATOM 1384 C C . GLU A 1 176 ? 16.423 6.180 -3.454 1.00 49.00 176 GLU A C 1
ATOM 1386 O O . GLU A 1 176 ? 15.569 6.601 -4.235 1.00 49.00 176 GLU A O 1
ATOM 1391 N N . ARG A 1 177 ? 16.138 5.276 -2.515 1.00 52.16 177 ARG A N 1
ATOM 1392 C CA . ARG A 1 177 ? 14.794 5.108 -1.982 1.00 52.16 177 ARG A CA 1
ATOM 1393 C C . ARG A 1 177 ? 14.296 6.501 -1.597 1.00 52.16 177 ARG A C 1
ATOM 1395 O O . ARG A 1 177 ? 15.053 7.233 -0.954 1.00 52.16 177 ARG A O 1
ATOM 1402 N N . PRO A 1 178 ? 13.049 6.873 -1.925 1.00 55.06 178 PRO A N 1
ATOM 1403 C CA . PRO A 1 178 ? 12.476 8.082 -1.367 1.00 55.06 178 PRO A CA 1
ATOM 1404 C C . PRO A 1 178 ? 12.577 7.977 0.154 1.00 55.06 178 PRO A C 1
ATOM 1406 O O . PRO A 1 178 ? 12.062 7.031 0.756 1.00 55.06 178 PRO A O 1
ATOM 1409 N N . MET A 1 179 ? 13.315 8.921 0.744 1.00 47.00 179 MET A N 1
ATOM 1410 C CA . MET A 1 179 ? 13.379 9.126 2.181 1.00 47.00 179 MET A CA 1
ATOM 1411 C C . MET A 1 179 ? 11.961 9.045 2.729 1.00 47.00 179 MET A C 1
ATOM 1413 O O . MET A 1 179 ? 11.097 9.857 2.392 1.00 47.00 179 MET A O 1
ATOM 1417 N N . SER A 1 180 ? 11.728 8.045 3.573 1.00 63.59 180 SER A N 1
ATOM 1418 C CA . SER A 1 180 ? 10.572 8.016 4.451 1.00 63.59 180 SER A CA 1
ATOM 1419 C C . SER A 1 180 ? 10.475 9.378 5.149 1.00 63.59 180 SER A C 1
ATOM 1421 O O . SER A 1 180 ? 11.495 9.861 5.653 1.00 63.59 180 SER A O 1
ATOM 1423 N N . PRO A 1 181 ? 9.296 10.020 5.187 1.00 67.38 181 PRO A N 1
ATOM 1424 C CA . PRO A 1 181 ? 9.150 11.300 5.863 1.00 67.38 181 PRO A CA 1
ATOM 1425 C C . PRO A 1 181 ? 9.563 11.167 7.339 1.00 67.38 181 PRO A C 1
ATOM 1427 O O . PRO A 1 181 ? 9.363 10.100 7.934 1.00 67.38 181 PRO A O 1
ATOM 1430 N N . PRO A 1 182 ? 10.141 12.226 7.939 1.00 54.00 182 PRO A N 1
ATOM 1431 C CA . PRO A 1 182 ? 10.573 12.202 9.327 1.00 54.00 182 PRO A CA 1
ATOM 1432 C C . PRO A 1 182 ? 9.397 11.813 10.220 1.00 54.00 182 PRO A C 1
ATOM 1434 O O . PRO A 1 182 ? 8.334 12.437 10.186 1.00 54.00 182 PRO A O 1
ATOM 1437 N N . GLN A 1 183 ? 9.602 10.757 11.008 1.00 45.84 183 GLN A N 1
ATOM 1438 C CA . GLN A 1 183 ? 8.693 10.366 12.072 1.00 45.84 183 GLN A CA 1
ATOM 1439 C C . GLN A 1 183 ? 8.522 11.566 13.000 1.00 45.84 183 GLN A C 1
ATOM 1441 O O . GLN A 1 183 ? 9.443 11.952 13.720 1.00 45.84 183 GLN A O 1
ATOM 1446 N N . SER A 1 184 ? 7.336 12.171 12.962 1.00 47.28 184 SER A N 1
ATOM 1447 C CA . SER A 1 184 ? 6.925 13.128 13.972 1.00 47.28 184 SER A CA 1
ATOM 1448 C C . SER A 1 184 ? 6.883 12.386 15.302 1.00 47.28 184 SER A C 1
ATOM 1450 O O . SER A 1 184 ? 6.008 11.547 15.531 1.00 47.28 184 SER A O 1
ATOM 1452 N N . SER A 1 185 ? 7.837 12.689 16.173 1.00 52.22 185 SER A N 1
ATOM 1453 C CA . SER A 1 185 ? 7.756 12.397 17.594 1.00 52.22 185 SER A CA 1
ATOM 1454 C C . SER A 1 185 ? 6.470 13.021 18.141 1.00 52.22 185 SER A C 1
ATOM 1456 O O . SER A 1 185 ? 6.400 14.229 18.360 1.00 52.22 185 SER A O 1
ATOM 1458 N N . SER A 1 186 ? 5.440 12.198 18.318 1.00 45.47 186 SER A N 1
ATOM 1459 C CA . SER A 1 186 ? 4.324 12.478 19.217 1.00 45.47 186 SER A CA 1
ATOM 1460 C C . SER A 1 186 ? 4.455 11.563 20.436 1.00 45.47 186 SER A C 1
ATOM 1462 O O . SER A 1 186 ? 4.894 10.419 20.286 1.00 45.47 186 SER A O 1
ATOM 1464 N N . PRO A 1 187 ? 4.147 12.074 21.638 1.00 56.22 187 PRO A N 1
ATOM 1465 C CA . PRO A 1 187 ? 4.499 11.437 22.897 1.00 56.22 187 PRO A CA 1
ATOM 1466 C C . PRO A 1 187 ? 3.579 10.261 23.236 1.00 56.22 187 PRO A C 1
ATOM 1468 O O . PRO A 1 187 ? 2.437 10.192 22.786 1.00 56.22 187 PRO A O 1
ATOM 1471 N N . GLU A 1 188 ? 4.136 9.359 24.044 1.00 51.75 188 GLU A N 1
ATOM 1472 C CA . GLU A 1 188 ? 3.483 8.456 24.997 1.00 51.75 188 GLU A CA 1
ATOM 1473 C C . GLU A 1 188 ? 1.982 8.201 24.794 1.00 51.75 188 GLU A C 1
ATOM 1475 O O . GLU A 1 188 ? 1.123 8.990 25.184 1.00 51.75 188 GLU A O 1
ATOM 1480 N N . SER A 1 189 ? 1.653 7.001 24.316 1.00 43.00 189 SER A N 1
ATOM 1481 C CA . SER A 1 189 ? 0.392 6.365 24.691 1.00 43.00 189 SER A CA 1
ATOM 1482 C C . SER A 1 189 ? 0.683 4.988 25.269 1.00 43.00 189 SER A C 1
ATOM 1484 O O . SER A 1 189 ? 1.416 4.173 24.710 1.00 43.00 189 SER A O 1
ATOM 1486 N N . MET A 1 190 ? 0.167 4.813 26.478 1.00 42.25 190 MET A N 1
ATOM 1487 C CA . MET A 1 190 ? 0.387 3.684 27.358 1.00 42.25 190 MET A CA 1
ATOM 1488 C C . MET A 1 190 ? -0.073 2.363 26.739 1.00 42.25 190 MET A C 1
ATOM 1490 O O . MET A 1 190 ? -1.062 2.283 26.012 1.00 42.25 190 MET A O 1
ATOM 1494 N N . SER A 1 191 ? 0.641 1.316 27.134 1.00 51.88 191 SER A N 1
ATOM 1495 C CA . SER A 1 191 ? 0.271 -0.090 27.042 1.00 51.88 191 SER A CA 1
ATOM 1496 C C . SER A 1 191 ? -1.206 -0.342 27.372 1.00 51.88 191 SER A C 1
ATOM 1498 O O . SER A 1 191 ? -1.613 -0.303 28.534 1.00 51.88 191 SER A O 1
ATOM 1500 N N . GLY A 1 192 ? -1.988 -0.660 26.344 1.00 46.81 192 GLY A N 1
ATOM 1501 C CA . GLY A 1 192 ? -3.312 -1.257 26.456 1.00 46.81 192 GLY A CA 1
ATOM 1502 C C . GLY A 1 192 ? -3.283 -2.648 25.838 1.00 46.81 192 GLY A C 1
ATOM 1503 O O . GLY A 1 192 ? -3.178 -2.785 24.623 1.00 46.81 192 GLY A O 1
ATOM 1504 N N . SER A 1 193 ? -3.331 -3.675 26.684 1.00 49.72 193 SER A N 1
ATOM 1505 C CA . SER A 1 193 ? -3.373 -5.089 26.314 1.00 49.72 193 SER A CA 1
ATOM 1506 C C . SER A 1 193 ? -4.473 -5.374 25.288 1.00 49.72 193 SER A C 1
ATOM 1508 O O . SER A 1 193 ? -5.663 -5.287 25.590 1.00 49.72 193 SER A O 1
ATOM 1510 N N . SER A 1 194 ? -4.063 -5.745 24.075 1.00 46.38 194 SER A N 1
ATOM 1511 C CA . SER A 1 194 ? -4.959 -6.198 23.015 1.00 46.38 194 SER A CA 1
ATOM 1512 C C . SER A 1 194 ? -5.461 -7.602 23.343 1.00 46.38 194 SER A C 1
ATOM 1514 O O . SER A 1 194 ? -4.708 -8.576 23.315 1.00 46.38 194 SER A O 1
ATOM 1516 N N . SER A 1 195 ? -6.741 -7.692 23.699 1.00 52.53 195 SER A N 1
ATOM 1517 C CA . SER A 1 195 ? -7.465 -8.957 23.766 1.00 52.53 195 SER A CA 1
ATOM 1518 C C . SER A 1 195 ? -7.880 -9.340 22.352 1.00 52.53 195 SER A C 1
ATOM 1520 O O . SER A 1 195 ? -8.663 -8.649 21.706 1.00 52.53 195 SER A O 1
ATOM 1522 N N . HIS A 1 196 ? -7.314 -10.445 21.887 1.00 54.69 196 HIS A N 1
ATOM 1523 C CA . HIS A 1 196 ? -7.630 -11.115 20.638 1.00 54.69 196 HIS A CA 1
ATOM 1524 C C . HIS A 1 196 ? -9.123 -11.493 20.610 1.00 54.69 196 HIS A C 1
ATOM 1526 O O . HIS A 1 196 ? -9.567 -12.353 21.370 1.00 54.69 196 HIS A O 1
ATOM 1532 N N . VAL A 1 197 ? -9.903 -10.827 19.757 1.00 56.28 197 VAL A N 1
ATOM 1533 C CA . VAL A 1 197 ? -11.280 -11.213 19.422 1.00 56.28 197 VAL A CA 1
ATOM 1534 C C . VAL A 1 197 ? -11.207 -12.025 18.129 1.00 56.28 197 VAL A C 1
ATOM 1536 O O . VAL A 1 197 ? -10.744 -11.481 17.128 1.00 56.28 197 VAL A O 1
ATOM 1539 N N . PRO A 1 198 ? -11.618 -13.305 18.109 1.00 59.31 198 PRO A N 1
ATOM 1540 C CA . PRO A 1 198 ? -11.676 -14.055 16.866 1.00 59.31 198 PRO A CA 1
ATOM 1541 C C . PRO A 1 198 ? -12.834 -13.567 15.988 1.00 59.31 198 PRO A C 1
ATOM 1543 O O . PRO A 1 198 ? -13.975 -13.419 16.440 1.00 59.31 198 PRO A O 1
ATOM 1546 N N . ASP A 1 199 ? -12.494 -13.354 14.720 1.00 50.22 199 ASP A N 1
ATOM 1547 C CA . ASP A 1 199 ? -13.375 -13.071 13.595 1.00 50.22 199 ASP A CA 1
ATOM 1548 C C . ASP A 1 199 ? -14.582 -14.016 13.537 1.00 50.22 199 ASP A C 1
ATOM 1550 O O . ASP A 1 199 ? -14.458 -15.245 13.533 1.00 50.22 199 ASP A O 1
ATOM 1554 N N . LYS A 1 200 ? -15.776 -13.429 13.418 1.00 58.00 200 LYS A N 1
ATOM 1555 C CA . LYS A 1 200 ? -16.961 -14.135 12.923 1.00 58.00 200 LYS A CA 1
ATOM 1556 C C . LYS A 1 200 ? -16.969 -14.055 11.393 1.00 58.00 200 LYS A C 1
ATOM 1558 O O . LYS A 1 200 ? -16.907 -12.948 10.863 1.00 58.00 200 LYS A O 1
ATOM 1563 N N . PRO A 1 201 ? -17.129 -15.175 10.671 1.00 60.66 201 PRO A N 1
ATOM 1564 C CA . PRO A 1 201 ? -17.312 -15.139 9.228 1.00 60.66 201 PRO A CA 1
ATOM 1565 C C . PRO A 1 201 ? -18.665 -14.511 8.871 1.00 60.66 201 PRO A C 1
ATOM 1567 O O . PRO A 1 201 ? -19.719 -14.915 9.373 1.00 60.66 201 PRO A O 1
ATOM 1570 N N . GLY A 1 202 ? -18.615 -13.507 7.994 1.00 53.34 202 GLY A N 1
ATOM 1571 C CA . GLY A 1 202 ? -19.779 -12.850 7.416 1.00 53.34 202 GLY A CA 1
ATOM 1572 C C . GLY A 1 202 ? -20.610 -13.824 6.583 1.00 53.34 202 GLY A C 1
ATOM 1573 O O . GLY A 1 202 ? -20.125 -14.423 5.625 1.00 53.34 202 GLY A O 1
ATOM 1574 N N . PHE A 1 203 ? -21.882 -13.969 6.948 1.00 50.38 203 PHE A N 1
ATOM 1575 C CA . PHE A 1 203 ? -22.879 -14.620 6.110 1.00 50.38 203 PHE A CA 1
ATOM 1576 C C . PHE A 1 203 ? -23.278 -13.668 4.982 1.00 50.38 203 PHE A C 1
ATOM 1578 O O . PHE A 1 203 ? -23.787 -12.574 5.224 1.00 50.38 203 PHE A O 1
ATOM 1585 N N . GLY A 1 204 ? -23.020 -14.107 3.751 1.00 48.06 204 GLY A N 1
ATOM 1586 C CA . GLY A 1 204 ? -23.383 -13.412 2.526 1.00 48.06 204 GLY A CA 1
ATOM 1587 C C . GLY A 1 204 ? -24.886 -13.171 2.409 1.00 48.06 204 GLY A C 1
ATOM 1588 O O . GLY A 1 204 ? -25.702 -14.075 2.597 1.00 48.06 204 GLY A O 1
ATOM 1589 N N . LEU A 1 205 ? -25.237 -11.939 2.047 1.00 52.72 205 LEU A N 1
ATOM 1590 C CA . LEU A 1 205 ? -26.563 -11.584 1.569 1.00 52.72 205 LEU A CA 1
ATOM 1591 C C . LEU A 1 205 ? -26.631 -11.941 0.075 1.00 52.72 205 LEU A C 1
ATOM 1593 O O . LEU A 1 205 ? -26.130 -11.206 -0.772 1.00 52.72 205 LEU A O 1
ATOM 1597 N N . ILE A 1 206 ? -27.228 -13.087 -0.254 1.00 54.47 206 ILE A N 1
ATOM 1598 C CA . ILE A 1 206 ? -27.682 -13.379 -1.619 1.00 54.47 206 ILE A CA 1
ATOM 1599 C C . ILE A 1 206 ? -29.080 -12.777 -1.740 1.00 54.47 206 ILE A C 1
ATOM 1601 O O . ILE A 1 206 ? -30.034 -13.286 -1.152 1.00 54.47 206 ILE A O 1
ATOM 1605 N N . GLN A 1 207 ? -29.201 -11.682 -2.485 1.00 59.59 207 GLN A N 1
ATOM 1606 C CA . GLN A 1 207 ? -30.490 -11.123 -2.873 1.00 59.59 207 GLN A CA 1
ATOM 1607 C C . GLN A 1 207 ? -30.929 -11.829 -4.166 1.00 59.59 207 GLN A C 1
ATOM 1609 O O . GLN A 1 207 ? -30.432 -11.539 -5.250 1.00 59.59 207 GLN A O 1
ATOM 1614 N N . GLN A 1 208 ? -31.816 -12.820 -4.039 1.00 56.19 208 GLN A N 1
ATOM 1615 C CA . GLN A 1 208 ? -32.542 -13.387 -5.176 1.00 56.19 208 GLN A CA 1
ATOM 1616 C C . GLN A 1 208 ? -33.589 -12.371 -5.634 1.00 56.19 208 GLN A C 1
ATOM 1618 O O . GLN A 1 208 ? -34.571 -12.130 -4.937 1.00 56.19 208 GLN A O 1
ATOM 1623 N N . HIS A 1 209 ? -33.380 -11.798 -6.814 1.00 58.84 209 HIS A N 1
ATOM 1624 C CA . HIS A 1 209 ? -34.414 -11.082 -7.547 1.00 58.84 209 HIS A CA 1
ATOM 1625 C C . HIS A 1 209 ? -35.083 -12.088 -8.497 1.00 58.84 209 HIS A C 1
ATOM 1627 O O . HIS A 1 209 ? -34.585 -12.357 -9.587 1.00 58.84 209 HIS A O 1
ATOM 1633 N N . GLN A 1 210 ? -36.188 -12.691 -8.057 1.00 62.19 210 GLN A N 1
ATOM 1634 C CA . GLN A 1 210 ? -37.198 -13.245 -8.957 1.00 62.19 210 GLN A CA 1
ATOM 1635 C C . GLN A 1 210 ? -38.234 -12.147 -9.172 1.00 62.19 210 GLN A C 1
ATOM 1637 O O . GLN A 1 210 ? -38.851 -11.692 -8.214 1.00 62.19 210 GLN A O 1
ATOM 1642 N N . ASN A 1 211 ? -38.404 -11.714 -10.415 1.00 60.50 211 ASN A N 1
ATOM 1643 C CA . ASN A 1 211 ? -39.644 -11.093 -10.849 1.00 60.50 211 ASN A CA 1
ATOM 1644 C C . ASN A 1 211 ? -40.117 -11.862 -12.075 1.00 60.50 211 ASN A C 1
ATOM 1646 O O . ASN A 1 211 ? -39.554 -11.733 -13.159 1.00 60.50 211 ASN A O 1
ATOM 1650 N N . ASP A 1 212 ? -41.137 -12.677 -11.835 1.00 62.69 212 ASP A N 1
ATOM 1651 C CA . ASP A 1 212 ? -42.070 -13.171 -12.829 1.00 62.69 212 ASP A CA 1
ATOM 1652 C C . ASP A 1 212 ? -42.902 -12.001 -13.371 1.00 62.69 212 ASP A C 1
ATOM 1654 O O . ASP A 1 212 ? -43.552 -11.287 -12.597 1.00 62.69 212 ASP A O 1
ATOM 1658 N N . LYS A 1 213 ? -42.906 -11.832 -14.694 1.00 56.78 213 LYS A N 1
ATOM 1659 C CA . LYS A 1 213 ? -44.098 -11.536 -15.501 1.00 56.78 213 LYS A CA 1
ATOM 1660 C C . LYS A 1 213 ? -43.802 -11.662 -16.987 1.00 56.78 213 LYS A C 1
ATOM 1662 O O . LYS A 1 213 ? -42.746 -11.154 -17.417 1.00 56.78 213 LYS A O 1
#

Secondary structure (DSSP, 8-state):
-HHHHHHHHHHHHHTTT-----EEEE-TTS-EEEESSPPPTT-S-EEE-------HHHHHHHHHHHHHHHHHHHHHHHHHHHHHHHHHHHHHHHHHHHHHHHHHHHHHHHHHHHHHHHHHHHHHHHHHHHHHTS-----------------PPPP-----TT-----------------PPP--------------PPPPPPPP---------